Protein AF-A0A661PE83-F1 (afdb_monomer)

Mean predicted aligned error: 14.82 Å

Sequence (234 aa):
MGQWDSPVTLGTLLALLAAGCATVFGMDEGEPLTTTGTSSGMGGAGGTTTTTNGGAGGTTDCVATECPGEDHDCHYRACVNGQCSFLFAAAGTACDDDGGFYCTGAGHCYECLTHDQCATNVCQNNSCVNASCDDQLQNSGESDVDCGGPCGPCPNGNHCALSSDCESGVCVNGTCVPCTDHQQCPTADDYCDLGASHVCLPKKPLGAVCVNHYECKLNKCVWQPIFGFTCMPL

Foldseek 3Di:
DDDDDDDDDDDDDDDDDDDDDDPPPDPDDDDDDPPPDPPDDDDDDDDDDDDDDDDDDDPDADQQVPADDDDFQQKGWDTDNSDIDIFGDCFQPAGPPPNAGTHHRPRDGAVDDFQVSEQFSDQDPRHHDHDALPPQDCGDQAQFRSFFDVHHADEFQTFYPALRNHQQSAADPRTHDQAPFQVRHPDLQWGQPNPPDSHTDGADEFFDADDFQSSHSQSDWDQDPPRGTTHHDD

Radius of gyration: 36.02 Å; Cα contacts (8 Å, |Δi|>4): 437; chains: 1; bounding box: 66×75×98 Å

pLDDT: mean 82.67, std 21.19, range [35.22, 98.69]

Structure (mmCIF, N/CA/C/O backbone):
data_AF-A0A661PE83-F1
#
_entry.id   AF-A0A661PE83-F1
#
loop_
_atom_site.group_PDB
_atom_site.id
_atom_site.type_symbol
_atom_site.label_atom_id
_atom_site.label_alt_id
_atom_site.label_comp_id
_atom_site.label_asym_id
_atom_site.label_entity_id
_atom_site.label_seq_id
_atom_site.pdbx_PDB_ins_code
_atom_site.Cartn_x
_atom_site.Cartn_y
_atom_site.Cartn_z
_atom_site.occupancy
_atom_site.B_iso_or_equiv
_atom_site.auth_seq_id
_atom_site.auth_comp_id
_atom_site.auth_asym_id
_atom_site.auth_atom_id
_atom_site.pdbx_PDB_model_num
ATOM 1 N N . MET A 1 1 ? 24.380 -48.507 -31.045 1.00 46.59 1 MET A N 1
ATOM 2 C CA . MET A 1 1 ? 25.230 -49.561 -30.447 1.00 46.59 1 MET A CA 1
ATOM 3 C C . MET A 1 1 ? 25.744 -49.024 -29.126 1.00 46.59 1 MET A C 1
ATOM 5 O O . MET A 1 1 ? 26.361 -47.970 -29.150 1.00 46.59 1 MET A O 1
ATOM 9 N N . GLY A 1 2 ? 25.441 -49.688 -28.010 1.00 45.56 2 GLY A N 1
ATOM 10 C CA . GLY A 1 2 ? 25.913 -49.281 -26.679 1.00 45.56 2 GLY A CA 1
ATOM 11 C C . GLY A 1 2 ? 24.803 -49.195 -25.636 1.00 45.56 2 GLY A C 1
ATOM 12 O O . GLY A 1 2 ? 24.543 -48.129 -25.101 1.00 45.56 2 GLY A O 1
ATOM 13 N N . GLN A 1 3 ? 24.141 -50.325 -25.409 1.00 44.22 3 GLN A N 1
ATOM 14 C CA . GLN A 1 3 ? 23.204 -50.596 -24.326 1.00 44.22 3 GLN A CA 1
ATOM 15 C C . GLN A 1 3 ? 24.010 -50.989 -23.078 1.00 44.22 3 GLN A C 1
ATOM 17 O O . GLN A 1 3 ? 24.889 -51.840 -23.195 1.00 44.22 3 GLN A O 1
ATOM 22 N N . TRP A 1 4 ? 23.709 -50.400 -21.920 1.00 51.44 4 TRP A N 1
ATOM 23 C CA . TRP A 1 4 ? 24.042 -50.959 -20.606 1.00 51.44 4 TRP A CA 1
ATOM 24 C C . TRP A 1 4 ? 22.868 -50.716 -19.663 1.00 51.44 4 TRP A C 1
ATOM 26 O O . TRP A 1 4 ? 22.700 -49.641 -19.093 1.00 51.44 4 TRP A O 1
ATOM 36 N N . ASP A 1 5 ? 22.050 -51.755 -19.561 1.00 51.47 5 ASP A N 1
ATOM 37 C CA . ASP A 1 5 ? 21.113 -51.998 -18.479 1.00 51.47 5 ASP A CA 1
ATOM 38 C C . ASP A 1 5 ? 21.876 -52.300 -17.178 1.00 51.47 5 ASP A C 1
ATOM 40 O O . ASP A 1 5 ? 22.846 -53.062 -17.195 1.00 51.47 5 ASP A O 1
ATOM 44 N N . SER A 1 6 ? 21.390 -51.799 -16.038 1.00 56.31 6 SER A N 1
ATOM 45 C CA . SER A 1 6 ? 21.115 -52.653 -14.869 1.00 56.31 6 SER A CA 1
ATOM 46 C C . SER A 1 6 ? 20.226 -51.956 -13.817 1.00 56.31 6 SER A C 1
ATOM 48 O O . SER A 1 6 ? 20.477 -50.795 -13.490 1.00 56.31 6 SER A O 1
ATOM 50 N N . PRO A 1 7 ? 19.215 -52.665 -13.266 1.00 65.69 7 PRO A N 1
ATOM 51 C CA . PRO A 1 7 ? 18.216 -52.157 -12.322 1.00 65.69 7 PRO A CA 1
ATOM 52 C C . PRO A 1 7 ? 18.399 -52.703 -10.893 1.00 65.69 7 PRO A C 1
ATOM 54 O O . PRO A 1 7 ? 18.695 -53.879 -10.719 1.00 65.69 7 PRO A O 1
ATOM 57 N N . VAL A 1 8 ? 18.141 -51.893 -9.862 1.00 49.56 8 VAL A N 1
ATOM 58 C CA . VAL A 1 8 ? 17.976 -52.303 -8.444 1.00 49.56 8 VAL A CA 1
ATOM 59 C C . VAL A 1 8 ? 17.252 -51.113 -7.774 1.00 49.56 8 VAL A C 1
ATOM 61 O O . VAL A 1 8 ? 17.708 -49.992 -7.944 1.00 49.56 8 VAL A O 1
ATOM 64 N N . THR A 1 9 ? 16.120 -51.148 -7.070 1.00 48.53 9 THR A N 1
ATOM 65 C CA . THR A 1 9 ? 15.234 -52.179 -6.517 1.00 48.53 9 THR A CA 1
ATOM 66 C C . THR A 1 9 ? 13.932 -51.479 -6.118 1.00 48.53 9 THR A C 1
ATOM 68 O O . THR A 1 9 ? 13.966 -50.358 -5.611 1.00 48.53 9 THR A O 1
ATOM 71 N N . LEU A 1 10 ? 12.800 -52.170 -6.278 1.00 50.44 10 LEU A N 1
ATOM 72 C CA . LEU A 1 10 ? 11.558 -51.849 -5.581 1.00 50.44 10 LEU A CA 1
ATOM 73 C C . 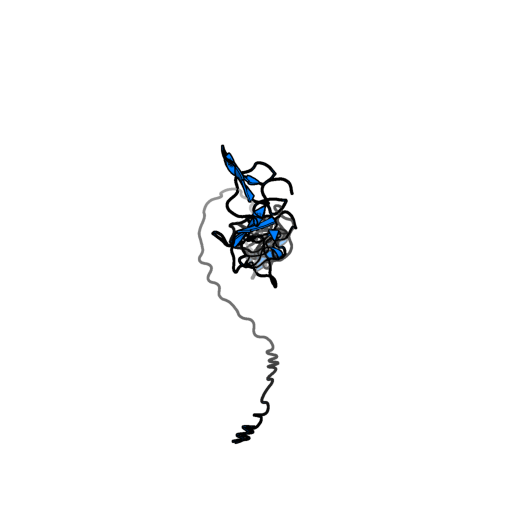LEU A 1 10 ? 11.787 -51.859 -4.062 1.00 50.44 10 LEU A C 1
ATOM 75 O O . LEU A 1 10 ? 12.324 -52.823 -3.520 1.00 50.44 10 LEU A O 1
ATOM 79 N N . GLY A 1 11 ? 11.294 -50.823 -3.391 1.00 45.38 11 GLY A N 1
ATOM 80 C CA . GLY A 1 11 ? 11.183 -50.741 -1.940 1.00 45.38 11 GLY A CA 1
ATOM 81 C C . GLY A 1 11 ? 9.896 -50.021 -1.568 1.00 45.38 11 GLY A C 1
ATOM 82 O O . GLY A 1 11 ? 9.910 -48.858 -1.188 1.00 45.38 11 GLY A O 1
ATOM 83 N N . THR A 1 12 ? 8.771 -50.711 -1.731 1.00 55.62 12 THR A N 1
ATOM 84 C CA . THR A 1 12 ? 7.492 -50.360 -1.114 1.00 55.62 12 THR A CA 1
ATOM 85 C C . THR A 1 12 ? 7.630 -50.386 0.409 1.00 55.62 12 THR A C 1
ATOM 87 O O . THR A 1 12 ? 7.797 -51.460 0.985 1.00 55.62 12 THR A O 1
ATOM 90 N N . LEU A 1 13 ? 7.506 -49.230 1.059 1.00 47.34 13 LEU A N 1
ATOM 91 C CA . LEU A 1 13 ? 7.133 -49.114 2.472 1.00 47.34 13 LEU A CA 1
ATOM 92 C C . LEU A 1 13 ? 5.870 -48.244 2.503 1.00 47.34 13 LEU A C 1
ATOM 94 O O . LEU A 1 13 ? 5.916 -47.044 2.268 1.00 47.34 13 LEU A O 1
ATOM 98 N N . LEU A 1 14 ? 4.716 -48.883 2.353 1.00 46.66 14 LEU A N 1
ATOM 99 C CA . LEU A 1 14 ? 3.827 -49.248 3.453 1.00 46.66 14 LEU A CA 1
ATOM 100 C C . LEU A 1 14 ? 3.281 -48.013 4.179 1.00 46.66 14 LEU A C 1
ATOM 102 O O . LEU A 1 14 ? 3.950 -47.371 4.982 1.00 46.66 14 LEU A O 1
ATOM 106 N N . ALA A 1 15 ? 2.017 -47.743 3.858 1.00 47.62 15 ALA A N 1
ATOM 107 C CA . ALA A 1 15 ? 1.127 -46.845 4.557 1.00 47.62 15 ALA A CA 1
ATOM 108 C C . ALA A 1 15 ? 1.177 -47.059 6.077 1.00 47.62 15 ALA A C 1
ATOM 110 O O . ALA A 1 15 ? 0.952 -48.168 6.564 1.00 47.62 15 ALA A O 1
ATOM 111 N N . LEU A 1 16 ? 1.381 -45.969 6.813 1.00 48.78 16 LEU A N 1
ATOM 112 C CA . LEU A 1 16 ? 0.909 -45.851 8.183 1.00 48.78 16 LEU A CA 1
ATOM 113 C C . LEU A 1 16 ? -0.471 -45.199 8.141 1.00 48.78 16 LEU A C 1
ATOM 115 O O . LEU A 1 16 ? -0.646 -44.043 7.760 1.00 48.78 16 LEU A O 1
ATOM 119 N N . LEU A 1 17 ? -1.445 -46.042 8.464 1.00 47.47 17 LEU A N 1
ATOM 120 C CA . LEU A 1 17 ? -2.844 -45.739 8.688 1.00 47.47 17 LEU A CA 1
ATOM 121 C C . LEU A 1 17 ? -3.041 -44.693 9.792 1.00 47.47 17 LEU A C 1
ATOM 123 O O . LEU A 1 17 ? -2.349 -44.679 10.806 1.00 47.47 17 LEU A O 1
ATOM 127 N N . ALA A 1 18 ? -4.072 -43.891 9.546 1.00 50.38 18 ALA A N 1
ATOM 128 C CA . ALA A 1 18 ? -4.915 -43.131 10.456 1.00 50.38 18 ALA A CA 1
ATOM 129 C C . ALA A 1 18 ? -4.876 -43.493 11.956 1.00 50.38 18 ALA A C 1
ATOM 131 O O . ALA A 1 18 ? -5.162 -44.624 12.340 1.00 50.38 18 ALA A O 1
ATOM 132 N N . ALA A 1 19 ? -4.702 -42.457 12.781 1.00 46.06 19 ALA A N 1
ATOM 133 C CA . ALA A 1 19 ? -5.383 -42.214 14.059 1.00 46.06 19 ALA A CA 1
ATOM 134 C C . ALA A 1 19 ? -4.990 -40.788 14.507 1.00 46.06 19 ALA A C 1
ATOM 136 O O . ALA A 1 19 ? -3.812 -40.467 14.522 1.00 46.06 19 ALA A O 1
ATOM 137 N N . GLY A 1 20 ? -5.859 -39.842 14.843 1.00 46.62 20 GLY A N 1
ATOM 138 C CA . GLY A 1 20 ? -7.304 -39.822 14.911 1.00 46.62 20 GLY A CA 1
ATOM 139 C C . GLY A 1 20 ? -7.756 -38.360 14.941 1.00 46.62 20 GLY A C 1
ATOM 140 O O . GLY A 1 20 ? -7.104 -37.494 15.520 1.00 46.62 20 GLY A O 1
ATOM 141 N N . CYS A 1 21 ? -8.883 -38.102 14.289 1.00 49.31 21 CYS A N 1
ATOM 142 C CA . CYS A 1 21 ? -9.716 -36.952 14.579 1.00 49.31 21 CYS A CA 1
ATOM 143 C C . CYS A 1 21 ? -10.236 -37.125 16.014 1.00 49.31 21 CYS A C 1
ATOM 145 O O . CYS A 1 21 ? -10.964 -38.079 16.288 1.00 49.31 21 CYS A O 1
ATOM 147 N N . ALA A 1 22 ? -9.833 -36.246 16.928 1.00 50.31 22 ALA A N 1
ATOM 148 C CA . ALA A 1 22 ? -10.482 -36.093 18.221 1.00 50.31 22 ALA A CA 1
ATOM 149 C C . ALA A 1 22 ? -11.161 -34.724 18.231 1.00 50.31 22 ALA A C 1
ATOM 151 O O . ALA A 1 22 ? -10.565 -33.704 18.565 1.00 50.31 22 ALA A O 1
ATOM 152 N N . THR A 1 23 ? -12.425 -34.718 17.819 1.00 47.19 23 THR A N 1
ATOM 153 C CA . THR A 1 23 ? -13.389 -33.699 18.221 1.00 47.19 23 THR A CA 1
ATOM 154 C C . THR A 1 23 ? -13.547 -33.792 19.733 1.00 47.19 23 THR A C 1
ATOM 156 O O . THR A 1 23 ? -14.172 -34.729 20.234 1.00 47.19 23 THR A O 1
ATOM 159 N N . VAL A 1 24 ? -12.979 -32.842 20.468 1.00 45.75 24 VAL A N 1
ATOM 160 C CA . VAL A 1 24 ? -13.311 -32.669 21.881 1.00 45.75 24 VAL A CA 1
ATOM 161 C C . VAL A 1 24 ? -14.559 -31.793 21.932 1.00 45.75 24 VAL A C 1
ATOM 163 O O . VAL A 1 24 ? -14.485 -30.572 22.007 1.00 45.75 24 VAL A O 1
ATOM 166 N N . PHE A 1 25 ? -15.726 -32.432 21.834 1.00 41.19 25 PHE A N 1
ATOM 167 C CA . PHE A 1 25 ? -16.951 -31.877 22.399 1.00 41.19 25 PHE A CA 1
ATOM 168 C C . PHE A 1 25 ? -16.834 -32.021 23.918 1.00 41.19 25 PHE A C 1
ATOM 170 O O . PHE A 1 25 ? -17.213 -33.041 24.487 1.00 41.19 25 PHE A O 1
ATOM 177 N N . GLY A 1 26 ? -16.231 -31.021 24.556 1.00 38.38 26 GLY A N 1
ATOM 178 C CA . GLY A 1 26 ? -16.401 -30.773 25.979 1.00 38.38 26 GLY A CA 1
ATOM 179 C C . GLY A 1 26 ? -17.579 -29.827 26.141 1.00 38.38 26 GLY A C 1
ATOM 180 O O . GLY A 1 26 ? -17.427 -28.624 25.962 1.00 38.38 26 GLY A O 1
ATOM 181 N N . MET A 1 27 ? -18.756 -30.385 26.412 1.00 51.50 27 MET A N 1
ATOM 182 C CA . MET A 1 27 ? -19.803 -29.645 27.103 1.00 51.50 27 MET A CA 1
ATOM 183 C C . MET A 1 27 ? -19.369 -29.592 28.567 1.00 51.50 27 MET A C 1
ATOM 185 O O . MET A 1 27 ? -19.370 -30.628 29.229 1.00 51.50 27 MET A O 1
ATOM 189 N N . ASP A 1 28 ? -18.927 -28.424 29.025 1.00 38.41 28 ASP A N 1
ATOM 190 C CA . ASP A 1 28 ? -18.777 -28.129 30.447 1.00 38.41 28 ASP A CA 1
ATOM 191 C C . ASP A 1 28 ? -19.843 -27.090 30.794 1.00 38.41 28 ASP A C 1
ATOM 193 O O . ASP A 1 28 ? -19.810 -25.937 30.360 1.00 38.41 28 ASP A O 1
ATOM 197 N N . GLU A 1 29 ? -20.874 -27.583 31.468 1.00 53.22 29 GLU A N 1
ATOM 198 C CA . GLU A 1 29 ? -21.941 -26.799 32.063 1.00 53.22 29 GLU A CA 1
ATOM 199 C C . GLU A 1 29 ? -21.366 -26.051 33.275 1.00 53.22 29 GLU A C 1
ATOM 201 O O . GLU A 1 29 ? -20.967 -26.674 34.251 1.00 53.22 29 GLU A O 1
ATOM 206 N N . GLY A 1 30 ? -21.358 -24.720 33.191 1.00 51.31 30 GLY A N 1
ATOM 207 C CA . GLY A 1 30 ? -21.573 -23.778 34.292 1.00 51.31 30 GLY A CA 1
ATOM 208 C C . GLY A 1 30 ? -20.809 -23.951 35.609 1.00 51.31 30 GLY A C 1
ATOM 209 O O . GLY A 1 30 ? -21.275 -24.639 36.506 1.00 51.31 30 GLY A O 1
ATOM 210 N N . GLU A 1 31 ? -19.811 -23.091 35.821 1.00 57.34 31 GLU A N 1
ATOM 211 C CA . GLU A 1 31 ? -19.526 -22.488 37.131 1.00 57.34 31 GLU A CA 1
ATOM 212 C C . GLU A 1 31 ? -19.150 -21.000 36.926 1.00 57.34 31 GLU A C 1
ATOM 214 O O . GLU A 1 31 ? -18.360 -20.680 36.030 1.00 57.34 31 GLU A O 1
ATOM 219 N N . PRO A 1 32 ? -19.704 -20.052 37.705 1.00 53.12 32 PRO A N 1
ATOM 220 C CA . PRO A 1 32 ? -19.390 -18.633 37.577 1.00 53.12 32 PRO A CA 1
ATOM 221 C C . PRO A 1 32 ? -18.031 -18.304 38.210 1.00 53.12 32 PRO A C 1
ATOM 223 O O . PRO A 1 32 ? -17.829 -18.440 39.418 1.00 53.12 32 PRO A O 1
ATOM 226 N N . LEU A 1 33 ? -17.101 -17.793 37.399 1.00 45.81 33 LEU A N 1
ATOM 227 C CA . LEU A 1 33 ? -15.840 -17.235 37.878 1.00 45.81 33 LEU A CA 1
ATOM 228 C C . LEU A 1 33 ? -16.112 -15.886 38.566 1.00 45.81 33 LEU A C 1
ATOM 230 O O . LEU A 1 33 ? -16.248 -14.847 37.924 1.00 45.81 33 LEU A O 1
ATOM 234 N N . THR A 1 34 ? -16.173 -15.887 39.895 1.00 40.97 34 THR A N 1
ATOM 235 C CA . THR A 1 34 ? -16.048 -14.668 40.696 1.00 40.97 34 THR A CA 1
ATOM 236 C C . THR A 1 34 ? -14.612 -14.159 40.589 1.00 40.97 34 THR A C 1
ATOM 238 O O . THR A 1 34 ? -13.736 -14.562 41.356 1.00 40.97 34 THR A O 1
ATOM 241 N N . THR A 1 35 ? -14.343 -13.272 39.634 1.00 42.28 35 THR A N 1
ATOM 242 C CA . THR A 1 35 ? -13.109 -12.485 39.630 1.00 42.28 35 THR A CA 1
ATOM 243 C C . THR A 1 35 ? -13.224 -11.400 40.690 1.00 42.28 35 THR A C 1
ATOM 245 O O . THR A 1 35 ? -13.863 -10.368 40.491 1.00 42.28 35 THR A O 1
ATOM 248 N N . THR A 1 36 ? -12.576 -11.623 41.828 1.00 44.22 36 THR A N 1
ATOM 249 C CA . THR A 1 36 ? -12.177 -10.561 42.752 1.00 44.22 36 THR A CA 1
ATOM 250 C C . THR A 1 36 ? -11.146 -9.672 42.058 1.00 44.22 36 THR A C 1
ATOM 252 O O . THR A 1 36 ? -9.940 -9.873 42.188 1.00 44.22 36 THR A O 1
ATOM 255 N N . GLY A 1 37 ? -11.630 -8.702 41.285 1.00 40.28 37 GLY A N 1
ATOM 256 C CA . GLY A 1 37 ? -10.851 -7.550 40.859 1.00 40.28 37 GLY A CA 1
ATOM 257 C C . GLY A 1 37 ? -10.759 -6.568 42.019 1.00 40.28 37 GLY A C 1
ATOM 258 O O . GLY A 1 37 ? -11.688 -5.813 42.285 1.00 40.28 37 GLY A O 1
ATOM 259 N N . THR A 1 38 ? -9.643 -6.586 42.738 1.00 44.22 38 THR A N 1
ATOM 260 C CA . THR A 1 38 ? -9.241 -5.487 43.618 1.00 44.22 38 THR A CA 1
ATOM 261 C C . THR A 1 38 ? -8.941 -4.255 42.765 1.00 44.22 38 THR A C 1
ATOM 263 O O . THR A 1 38 ? -7.822 -4.098 42.279 1.00 44.22 38 THR A O 1
ATOM 266 N N . SER A 1 39 ? -9.922 -3.372 42.578 1.00 51.00 39 SER A N 1
ATOM 267 C CA . SER A 1 39 ? -9.669 -1.999 42.140 1.00 51.00 39 SER A CA 1
ATOM 268 C C . SER A 1 39 ? -9.303 -1.162 43.364 1.00 51.00 39 SER A C 1
ATOM 270 O O . SER A 1 39 ? -10.160 -0.742 44.145 1.00 51.00 39 SER A O 1
ATOM 272 N N . SER A 1 40 ? -8.000 -0.971 43.555 1.00 42.12 40 SER A N 1
ATOM 273 C CA . SER A 1 40 ? -7.436 -0.009 44.497 1.00 42.12 40 SER A CA 1
ATOM 274 C C . SER A 1 40 ? -7.990 1.386 44.214 1.00 42.12 40 SER A C 1
ATOM 276 O O . SER A 1 40 ? -7.895 1.887 43.096 1.00 42.12 40 SER A O 1
ATOM 278 N N . GLY A 1 41 ? -8.577 1.996 45.242 1.00 44.84 41 GLY A N 1
ATOM 279 C CA . GLY A 1 41 ? -9.144 3.333 45.177 1.00 44.84 41 GLY A CA 1
ATOM 280 C C . GLY A 1 41 ? -8.092 4.414 44.937 1.00 44.84 41 GLY A C 1
ATOM 281 O O . GLY A 1 41 ? -6.991 4.380 45.487 1.00 44.84 41 GLY A O 1
ATOM 282 N N . MET A 1 42 ? -8.486 5.417 44.161 1.00 57.47 42 MET A N 1
ATOM 283 C CA . MET A 1 42 ? -7.840 6.722 44.128 1.00 57.47 42 MET A CA 1
ATOM 284 C C . MET A 1 42 ? -8.859 7.741 44.625 1.00 57.47 42 MET A C 1
ATOM 286 O O . MET A 1 42 ? -9.924 7.921 44.042 1.00 57.47 42 MET A O 1
ATOM 290 N N . GLY A 1 43 ? -8.544 8.347 45.769 1.00 46.62 43 GLY A N 1
ATOM 291 C CA . GLY A 1 43 ? -9.318 9.435 46.343 1.00 46.62 43 GLY A CA 1
ATOM 292 C C . GLY A 1 43 ? -9.183 10.716 45.522 1.00 46.62 43 GLY A C 1
ATOM 293 O O . GLY A 1 43 ? -8.114 11.028 45.003 1.00 46.62 43 GLY A O 1
ATOM 294 N N . GLY A 1 44 ? -10.269 11.481 45.470 1.00 38.56 44 GLY A N 1
ATOM 295 C CA . GLY A 1 44 ? -10.319 12.840 44.945 1.00 38.56 44 GLY A CA 1
ATOM 296 C C . GLY A 1 44 ? -11.432 13.599 45.658 1.00 38.56 44 GLY A C 1
ATOM 297 O O . GLY A 1 44 ? -12.564 13.135 45.722 1.00 38.56 44 GLY A O 1
ATOM 298 N N . ALA A 1 45 ? -11.067 14.708 46.292 1.00 46.66 45 ALA A N 1
ATOM 299 C CA . ALA A 1 45 ? -11.843 15.420 47.295 1.00 46.66 45 ALA A CA 1
ATOM 300 C C . ALA A 1 45 ? -12.779 16.496 46.718 1.00 46.66 45 ALA A C 1
ATOM 302 O O . ALA A 1 45 ? -12.478 17.102 45.698 1.00 46.66 45 ALA A O 1
ATOM 303 N N . GLY A 1 46 ? -13.801 16.846 47.509 1.00 44.47 46 GLY A N 1
ATOM 304 C CA . GLY A 1 46 ? -14.208 18.241 47.705 1.00 44.47 46 GLY A CA 1
ATOM 305 C C . GLY A 1 46 ? -15.353 18.761 46.836 1.00 44.47 46 GLY A C 1
ATOM 306 O O . GLY A 1 46 ? -15.134 19.288 45.754 1.00 44.47 46 GLY A O 1
ATOM 307 N N . GLY A 1 47 ? -16.562 18.750 47.400 1.00 35.22 47 GLY A N 1
ATOM 308 C CA . GLY A 1 47 ? -17.711 19.500 46.894 1.00 35.22 47 GLY A CA 1
ATOM 309 C C . GLY A 1 47 ? -18.753 19.686 47.993 1.00 35.22 47 GLY A C 1
ATOM 310 O O . GLY A 1 47 ? -19.551 18.796 48.259 1.00 35.22 47 GLY A O 1
ATOM 311 N N . THR A 1 48 ? -18.691 20.823 48.684 1.00 52.47 48 THR A N 1
ATOM 312 C CA . THR A 1 48 ? -19.589 21.203 49.785 1.00 52.47 48 THR A CA 1
ATOM 313 C C . THR A 1 48 ? -20.843 21.915 49.254 1.00 52.47 48 THR A C 1
ATOM 315 O O . THR A 1 48 ? -20.751 22.672 48.292 1.00 52.47 48 THR A O 1
ATOM 318 N N . THR A 1 49 ? -21.954 21.780 49.998 1.00 45.53 49 THR A N 1
ATOM 319 C CA . THR A 1 49 ? -23.263 22.491 49.942 1.00 45.53 49 THR A CA 1
ATOM 320 C C . THR A 1 49 ? -24.258 21.953 48.897 1.00 45.53 49 THR A C 1
ATOM 322 O O . THR A 1 49 ? -23.944 21.871 47.724 1.00 45.53 49 THR A O 1
ATOM 325 N N . THR A 1 50 ? -25.483 21.530 49.239 1.00 38.91 50 THR A N 1
ATOM 326 C CA . THR A 1 50 ? -26.486 22.223 50.067 1.00 38.91 50 THR A CA 1
ATOM 327 C C . THR A 1 50 ? -27.461 21.243 50.737 1.00 38.91 50 THR A C 1
ATOM 329 O O . THR A 1 50 ? -27.815 20.201 50.198 1.00 38.91 50 THR A O 1
ATOM 332 N N . THR A 1 51 ? -27.887 21.621 51.936 1.00 46.56 51 THR A N 1
ATOM 333 C CA . THR A 1 51 ? -28.815 20.961 52.854 1.00 46.56 51 THR A CA 1
ATOM 334 C C . THR A 1 51 ? -30.248 20.870 52.312 1.00 46.56 51 THR A C 1
ATOM 336 O O . THR A 1 51 ? -30.864 21.900 52.045 1.00 46.56 51 THR A O 1
ATOM 339 N N . THR A 1 52 ? -30.845 19.676 52.345 1.00 40.34 52 THR A N 1
ATOM 340 C CA . THR A 1 52 ? -32.260 19.506 52.720 1.00 40.34 52 THR A CA 1
ATOM 341 C C . THR A 1 52 ? -32.373 18.395 53.756 1.00 40.34 52 THR A C 1
ATOM 343 O O . THR A 1 52 ? -31.920 17.274 53.549 1.00 40.34 52 THR A O 1
ATOM 346 N N . ASN A 1 53 ? -32.956 18.748 54.901 1.00 47.22 53 ASN A N 1
ATOM 347 C CA . ASN A 1 53 ? -33.334 17.833 55.967 1.00 47.22 53 ASN A CA 1
ATOM 348 C C . ASN A 1 53 ? -34.351 16.798 55.469 1.00 47.22 53 ASN A C 1
ATOM 350 O O . ASN A 1 53 ? -35.358 17.181 54.877 1.00 47.22 53 ASN A O 1
ATOM 354 N N . GLY A 1 54 ? -34.151 15.532 55.840 1.00 40.25 54 GLY A N 1
ATOM 355 C CA . GLY A 1 54 ? -35.217 14.532 55.858 1.00 40.25 54 GLY A CA 1
ATOM 356 C C . GLY A 1 54 ? -34.733 13.111 55.594 1.00 40.25 54 GLY A C 1
ATOM 357 O O . GLY A 1 54 ? -34.620 12.718 54.444 1.00 40.25 54 GLY A O 1
ATOM 358 N 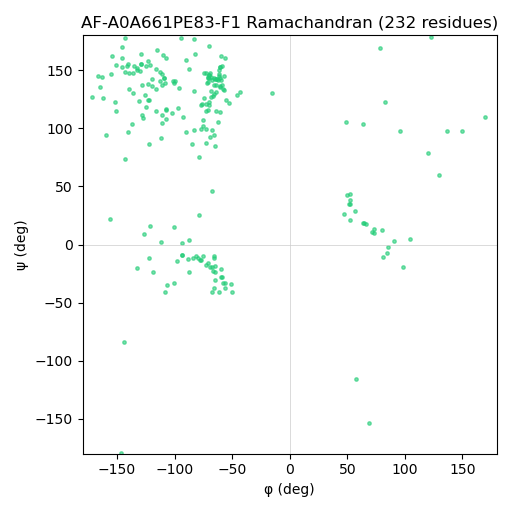N . GLY A 1 55 ? -34.530 12.331 56.659 1.00 42.00 55 GLY A N 1
ATOM 359 C CA . GLY A 1 55 ? -34.573 10.867 56.575 1.00 42.00 55 GLY A CA 1
ATOM 360 C C . GLY A 1 55 ? -33.293 10.138 56.968 1.00 42.00 55 GLY A C 1
ATOM 361 O O . GLY A 1 55 ? -32.584 9.609 56.124 1.00 42.00 55 GLY A O 1
ATOM 362 N N . ALA A 1 56 ? -33.055 10.011 58.273 1.00 53.00 56 ALA A N 1
ATOM 363 C CA . ALA A 1 56 ? -32.461 8.782 58.779 1.00 53.00 56 ALA A CA 1
ATOM 364 C C . ALA A 1 56 ? -33.544 7.689 58.724 1.00 53.00 56 ALA A C 1
ATOM 366 O O . ALA A 1 56 ? -34.590 7.855 59.353 1.00 53.00 56 ALA A O 1
ATOM 367 N N . GLY A 1 57 ? -33.301 6.594 57.999 1.00 42.28 57 GLY A N 1
ATOM 368 C CA . GLY A 1 57 ? -34.087 5.363 58.131 1.00 42.28 57 GLY A CA 1
ATOM 369 C C . GLY A 1 57 ? -34.463 4.687 56.818 1.00 42.28 57 GLY A C 1
ATOM 370 O O . GLY A 1 57 ? -35.495 4.994 56.234 1.00 42.28 57 GLY A O 1
ATOM 371 N N . GLY A 1 58 ? -33.679 3.683 56.432 1.00 42.88 58 GLY A N 1
ATOM 372 C CA . GLY A 1 58 ? -34.125 2.644 55.516 1.00 42.88 58 GLY A CA 1
ATOM 373 C C . GLY A 1 58 ? -32.962 1.791 55.049 1.00 42.88 58 GLY A C 1
ATOM 374 O O . GLY A 1 58 ? -32.149 2.240 54.257 1.00 42.88 58 GLY A O 1
ATOM 375 N N . THR A 1 59 ? -32.896 0.544 55.501 1.00 51.88 59 THR A N 1
ATOM 376 C CA . THR A 1 59 ? -32.174 -0.546 54.826 1.00 51.88 59 THR A CA 1
ATOM 377 C C . THR A 1 59 ? -32.863 -0.891 53.497 1.00 51.88 59 THR A C 1
ATOM 379 O O . THR A 1 59 ? -33.182 -2.048 53.238 1.00 51.88 59 THR A O 1
ATOM 382 N N . THR A 1 60 ? -33.213 0.123 52.716 1.00 58.50 60 THR A N 1
ATOM 383 C CA . THR A 1 60 ? -34.020 0.003 51.513 1.00 58.50 6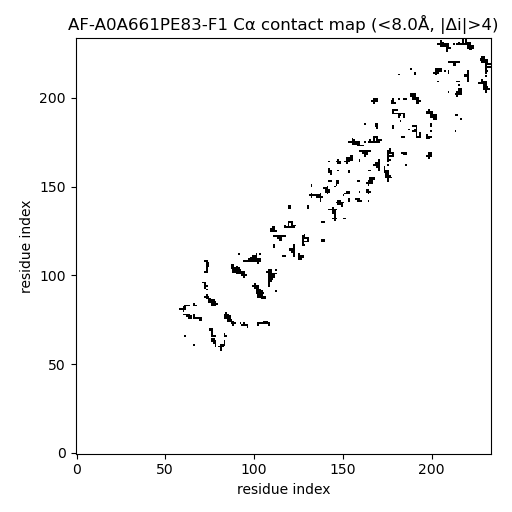0 THR A CA 1
ATOM 384 C C . THR A 1 60 ? -33.050 0.084 50.356 1.00 58.50 60 THR A C 1
ATOM 386 O O . THR A 1 60 ? -32.393 1.109 50.181 1.00 58.50 60 THR A O 1
ATOM 389 N N . ASP A 1 61 ? -32.915 -1.027 49.639 1.00 75.31 61 ASP A N 1
ATOM 390 C CA . ASP A 1 61 ? -32.129 -1.115 48.416 1.00 75.31 61 ASP A CA 1
ATOM 391 C C . ASP A 1 61 ? -32.375 0.114 47.529 1.00 75.31 61 ASP A C 1
ATOM 393 O O . ASP A 1 61 ? -33.522 0.508 47.309 1.00 75.31 61 ASP A O 1
ATOM 397 N N . CYS A 1 62 ? -31.301 0.741 47.044 1.00 88.81 62 CYS A N 1
ATOM 398 C CA . CYS A 1 62 ? -31.400 1.811 46.056 1.00 88.81 62 CYS A CA 1
ATOM 399 C C . CYS A 1 62 ? -32.157 1.360 44.792 1.00 88.81 62 CYS A C 1
ATOM 401 O O . CYS A 1 62 ? -32.242 0.176 44.466 1.00 88.81 62 CYS A O 1
ATOM 403 N N . VAL A 1 63 ? -32.660 2.319 44.017 1.00 90.50 63 VAL A N 1
ATOM 404 C CA . VAL A 1 63 ? -33.120 2.074 42.645 1.00 90.50 63 VAL A CA 1
ATOM 405 C C . VAL A 1 63 ? -32.156 2.771 41.693 1.00 90.50 63 VAL A C 1
ATOM 407 O O . VAL A 1 63 ? -31.745 3.900 41.950 1.00 90.50 63 VAL A O 1
ATOM 410 N N . ALA A 1 64 ? -31.785 2.113 40.591 1.00 91.25 64 ALA A N 1
ATOM 411 C CA . ALA A 1 64 ? -30.798 2.626 39.633 1.00 91.25 64 ALA A CA 1
ATOM 412 C C . ALA A 1 64 ? -31.086 4.072 39.173 1.00 91.25 64 ALA A C 1
ATOM 414 O O . ALA A 1 64 ? -30.183 4.901 39.131 1.00 91.25 64 ALA A O 1
ATOM 415 N N . THR A 1 65 ? -32.357 4.403 38.926 1.00 91.44 65 THR A N 1
ATOM 416 C CA . THR A 1 65 ? -32.800 5.735 38.477 1.00 91.44 65 THR A CA 1
ATOM 417 C C . THR A 1 65 ? -32.667 6.836 39.532 1.00 91.44 65 THR A C 1
ATOM 419 O O . THR A 1 65 ? -32.678 8.014 39.182 1.00 91.44 65 THR A O 1
ATOM 422 N N . GLU A 1 66 ? -32.570 6.473 40.813 1.00 93.25 66 GLU A N 1
ATOM 423 C CA . GLU A 1 66 ? -32.424 7.405 41.941 1.00 93.25 66 GLU A CA 1
ATOM 424 C C . GLU A 1 66 ? -30.956 7.639 42.321 1.00 93.25 66 GLU A C 1
ATOM 426 O O . GLU A 1 66 ? -30.650 8.518 43.129 1.00 93.25 66 GLU A O 1
ATOM 431 N N . CYS A 1 67 ? -30.033 6.870 41.740 1.00 94.50 67 CYS A N 1
ATOM 432 C CA . CYS A 1 67 ? -28.612 7.070 41.960 1.00 94.50 67 CYS A CA 1
ATOM 433 C C . CYS A 1 67 ? -28.123 8.366 41.284 1.00 94.50 67 CYS A C 1
ATOM 435 O O . CYS A 1 67 ? -28.630 8.752 40.227 1.00 94.50 67 CYS A O 1
ATOM 437 N N . PRO A 1 68 ? -27.142 9.068 41.879 1.00 93.38 68 PRO A N 1
ATOM 438 C CA . PRO A 1 68 ? -26.562 10.263 41.277 1.00 93.38 68 PRO A CA 1
ATOM 439 C C . PR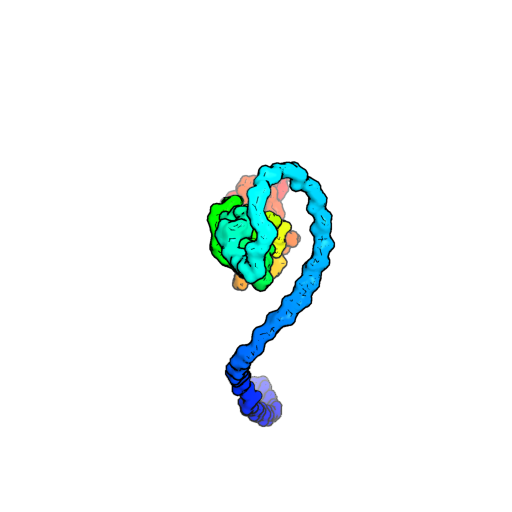O A 1 68 ? -25.751 9.911 40.021 1.00 93.38 68 PRO A C 1
ATOM 441 O O . PRO A 1 68 ? -25.070 8.887 39.992 1.00 93.38 68 PRO A O 1
ATOM 444 N N . GLY A 1 69 ? -25.792 10.784 39.013 1.00 91.81 69 GLY A N 1
ATOM 445 C CA . GLY A 1 69 ? -25.097 10.612 37.734 1.00 91.81 69 GLY A CA 1
ATOM 446 C C . GLY A 1 69 ? -26.053 10.654 36.544 1.00 91.81 69 GLY A C 1
ATOM 447 O O . GLY A 1 69 ? -27.262 10.782 36.726 1.00 91.81 69 GLY A O 1
ATOM 448 N N . GLU A 1 70 ? -25.488 10.531 35.349 1.00 91.38 70 GLU A N 1
ATOM 449 C CA . GLU A 1 70 ? -26.219 10.450 34.084 1.00 91.38 70 GLU A CA 1
ATOM 450 C C . GLU A 1 70 ? -25.968 9.084 33.442 1.00 91.38 70 GLU A C 1
ATOM 452 O O . GLU A 1 70 ? -24.914 8.473 33.656 1.00 91.38 70 GLU A O 1
ATOM 457 N N . ASP A 1 71 ? -26.948 8.621 32.672 1.00 93.44 71 ASP A N 1
ATOM 458 C CA . ASP A 1 71 ? -26.846 7.396 31.887 1.00 93.44 71 ASP A CA 1
ATOM 459 C C . ASP A 1 71 ? -26.447 7.759 30.448 1.00 93.44 71 ASP A C 1
ATOM 461 O O . ASP A 1 71 ? -27.002 8.679 29.852 1.00 93.44 71 ASP A O 1
ATOM 465 N N . HIS A 1 72 ? -25.492 7.012 29.917 1.00 92.81 72 HIS A N 1
ATOM 466 C CA . HIS A 1 72 ? -24.972 7.028 28.555 1.00 92.81 72 HIS A CA 1
ATOM 467 C C . HIS A 1 72 ? -24.993 5.590 28.025 1.00 92.81 72 HIS A C 1
ATOM 469 O O . HIS A 1 72 ? -25.064 4.633 28.806 1.00 92.81 72 HIS A O 1
ATOM 475 N N . ASP A 1 73 ? -24.868 5.396 26.719 1.00 95.25 73 ASP A N 1
ATOM 476 C CA . ASP A 1 73 ? -24.948 4.070 26.093 1.00 95.25 73 ASP A CA 1
ATOM 477 C C . ASP A 1 73 ? -23.935 3.080 26.676 1.00 95.25 73 ASP A C 1
ATOM 479 O O . ASP A 1 73 ? -24.219 1.898 26.884 1.00 95.25 73 ASP A O 1
ATOM 483 N N . CYS A 1 74 ? -22.738 3.576 26.992 1.00 96.62 74 CYS A N 1
ATOM 484 C CA . CYS A 1 74 ? -21.647 2.758 27.509 1.00 96.62 74 CYS A CA 1
ATOM 485 C C . CYS A 1 74 ? -21.570 2.713 29.035 1.00 96.62 74 CYS A C 1
ATOM 487 O O . CYS A 1 74 ? -20.782 1.934 29.579 1.00 96.62 74 CYS A O 1
ATOM 489 N N . HIS A 1 75 ? -22.352 3.541 29.724 1.00 94.75 75 HIS A N 1
ATOM 490 C CA . HIS A 1 75 ? -22.218 3.806 31.149 1.00 94.75 75 HIS A CA 1
ATOM 491 C C . HIS A 1 75 ? -23.568 4.166 31.759 1.00 94.75 75 HIS A C 1
ATOM 493 O O . HIS A 1 75 ? -24.110 5.225 31.473 1.00 94.75 75 HIS A O 1
ATOM 499 N N . TYR A 1 76 ? -24.088 3.335 32.653 1.00 94.69 76 TYR A N 1
ATOM 500 C CA . TYR A 1 76 ? -25.390 3.578 33.266 1.00 94.69 76 TYR A CA 1
ATOM 501 C C . TYR A 1 76 ? -25.360 3.309 34.764 1.00 94.69 76 TYR A C 1
ATOM 503 O O . TYR A 1 76 ? -24.630 2.450 35.277 1.00 94.69 76 TYR A O 1
ATOM 511 N N . ARG A 1 77 ? -26.173 4.073 35.484 1.00 95.56 77 ARG A N 1
ATOM 512 C CA . ARG A 1 77 ? -26.369 3.938 36.921 1.00 95.56 77 ARG A CA 1
ATOM 513 C C . ARG A 1 77 ? -26.971 2.583 37.244 1.00 95.56 77 ARG A C 1
ATOM 515 O O . ARG A 1 77 ? -27.847 2.070 36.549 1.00 95.56 77 ARG A O 1
ATOM 522 N N . ALA A 1 78 ? -26.528 2.017 38.355 1.00 94.75 78 ALA A N 1
ATOM 523 C CA . ALA A 1 78 ? -27.000 0.741 38.854 1.00 94.75 78 ALA A CA 1
ATOM 524 C C . ALA A 1 78 ? -27.124 0.756 40.376 1.00 94.75 78 ALA A C 1
ATOM 526 O O . ALA A 1 78 ? -26.407 1.474 41.072 1.00 94.75 78 ALA A O 1
ATOM 527 N N . CYS A 1 79 ? -28.011 -0.089 40.895 1.00 94.81 79 CYS A N 1
ATOM 528 C CA . CYS A 1 79 ? -28.025 -0.432 42.309 1.00 94.81 79 CYS A CA 1
ATOM 529 C C . CYS A 1 79 ? -27.516 -1.862 42.479 1.00 94.81 79 CYS A C 1
ATOM 531 O O . CYS A 1 79 ? -28.129 -2.805 41.979 1.00 94.81 79 CYS A O 1
ATOM 533 N N . VAL A 1 80 ? -26.392 -2.021 43.174 1.00 92.88 80 VAL A N 1
ATOM 534 C CA . VAL A 1 80 ? -25.758 -3.320 43.420 1.00 92.88 80 VAL A CA 1
ATOM 535 C C . VAL A 1 80 ? -25.593 -3.487 44.925 1.00 92.88 80 VAL A C 1
ATOM 537 O O . VAL A 1 80 ? -24.916 -2.691 45.569 1.00 92.88 80 VAL A O 1
ATOM 540 N N . ASN A 1 81 ? -26.228 -4.516 45.496 1.00 90.69 81 ASN A N 1
ATOM 541 C CA . ASN A 1 81 ? -26.212 -4.808 46.939 1.00 90.69 81 ASN A CA 1
ATOM 542 C C . ASN A 1 81 ? -26.611 -3.603 47.815 1.00 90.69 81 ASN A C 1
ATOM 544 O O . ASN A 1 81 ? -25.953 -3.300 48.811 1.00 90.69 81 ASN A O 1
ATOM 548 N N . GLY A 1 82 ? -27.658 -2.881 47.407 1.00 89.50 82 GLY A N 1
ATOM 549 C CA . GLY A 1 82 ? -28.155 -1.707 48.125 1.00 89.50 82 GLY A CA 1
ATOM 550 C C . GLY A 1 82 ? -27.250 -0.474 48.041 1.00 89.50 82 GLY A C 1
ATOM 551 O O . GLY A 1 82 ? -27.479 0.496 48.762 1.00 89.50 82 GLY A O 1
ATOM 552 N N . GLN A 1 83 ? -26.234 -0.482 47.170 1.00 93.50 83 GLN A N 1
ATOM 553 C CA . GLN A 1 83 ? -25.344 0.654 46.939 1.00 93.50 83 GLN A CA 1
ATOM 554 C C . GLN A 1 83 ? -25.403 1.134 45.489 1.00 93.50 83 GLN A C 1
ATOM 556 O O . GLN A 1 83 ? -25.379 0.339 44.547 1.00 93.50 83 GLN A O 1
ATOM 561 N N . CYS A 1 84 ? -25.450 2.456 45.319 1.00 94.06 84 CYS A N 1
ATOM 562 C CA . CYS A 1 84 ? -25.323 3.073 44.008 1.00 94.06 84 CYS A CA 1
ATOM 563 C C . CYS A 1 84 ? -23.940 2.790 43.425 1.00 94.06 84 CYS A C 1
ATOM 565 O O . CYS A 1 84 ? -22.917 2.968 44.089 1.00 94.06 84 CYS A O 1
ATOM 567 N N . SER A 1 85 ? -23.928 2.348 42.177 1.00 93.06 85 SER A N 1
ATOM 568 C CA . SER A 1 85 ? -22.738 2.023 41.408 1.00 93.06 85 SER A CA 1
ATOM 569 C C . SER A 1 85 ? -22.983 2.350 39.937 1.00 93.06 85 SER A C 1
ATOM 571 O O . SER A 1 85 ? -24.062 2.811 39.558 1.00 93.06 85 SER A O 1
ATOM 573 N N . PHE A 1 86 ? -21.981 2.086 39.113 1.00 93.25 86 PHE A N 1
ATOM 574 C CA . PHE A 1 86 ? -22.081 2.178 37.669 1.00 93.25 86 PHE A CA 1
ATOM 575 C C . PHE A 1 86 ? -21.805 0.816 37.054 1.00 93.25 86 PHE A C 1
ATOM 577 O O . PHE A 1 86 ? -20.961 0.056 37.538 1.00 93.25 86 PHE A O 1
ATOM 584 N N . LEU A 1 87 ? -22.537 0.513 35.991 1.00 94.31 87 LEU A N 1
ATOM 585 C CA . LEU A 1 87 ? -22.275 -0.622 35.125 1.00 94.31 87 LEU A CA 1
ATOM 586 C C . LEU A 1 87 ? -21.836 -0.098 33.763 1.00 94.31 87 LEU A C 1
ATOM 588 O O . LEU A 1 87 ? -22.247 0.978 33.325 1.00 94.31 87 LEU A O 1
ATOM 592 N N . PHE A 1 88 ? -20.983 -0.876 33.111 1.00 96.44 88 PHE A N 1
ATOM 593 C CA . PHE A 1 88 ? -20.428 -0.534 31.814 1.00 96.44 88 PHE A CA 1
ATOM 594 C C . PHE A 1 88 ? -20.900 -1.547 30.785 1.00 96.44 88 PHE A C 1
ATOM 596 O O . PHE A 1 88 ? -20.852 -2.757 31.029 1.00 96.44 88 PHE A O 1
ATOM 603 N N . ALA A 1 89 ? -21.343 -1.051 29.633 1.00 96.44 89 ALA A N 1
ATOM 604 C CA . ALA A 1 89 ? -21.615 -1.913 28.495 1.00 96.44 89 ALA A CA 1
ATOM 605 C C . ALA A 1 89 ? -20.322 -2.625 28.074 1.00 96.44 89 ALA A C 1
ATOM 607 O O . ALA A 1 89 ? -19.235 -2.050 28.158 1.00 96.44 89 ALA A O 1
ATOM 608 N N . ALA A 1 90 ? -20.430 -3.873 27.618 1.00 96.44 90 ALA A N 1
ATOM 609 C CA . ALA A 1 90 ? -19.274 -4.652 27.188 1.00 96.44 90 ALA A CA 1
ATOM 610 C C . ALA A 1 90 ? -18.535 -3.976 26.018 1.00 96.44 90 ALA A C 1
ATOM 612 O O . ALA A 1 90 ? -19.142 -3.257 25.217 1.00 96.44 90 ALA A O 1
ATOM 613 N N . ALA A 1 91 ? -17.231 -4.237 25.895 1.00 96.12 91 ALA A N 1
ATOM 614 C CA . ALA A 1 91 ? -16.438 -3.707 24.793 1.00 96.12 91 ALA A CA 1
ATOM 615 C C . ALA A 1 91 ? -17.012 -4.140 23.429 1.00 96.12 91 ALA A C 1
ATOM 617 O O . ALA A 1 91 ? -17.354 -5.309 23.246 1.00 96.12 91 ALA A O 1
ATOM 618 N N . GLY A 1 92 ? -17.130 -3.203 22.486 1.00 95.12 92 GLY A N 1
ATOM 619 C CA . GLY A 1 92 ? -17.726 -3.429 21.165 1.00 95.12 92 GLY A CA 1
ATOM 620 C C . GLY A 1 92 ? -19.252 -3.291 21.108 1.00 95.12 92 GLY A C 1
ATOM 621 O O . GLY A 1 92 ? -19.816 -3.401 20.022 1.00 95.12 92 GLY A O 1
ATOM 622 N N . THR A 1 93 ? -19.929 -3.030 22.236 1.00 96.94 93 THR A N 1
ATOM 623 C CA . THR A 1 93 ? -21.359 -2.664 22.224 1.00 96.94 93 THR A CA 1
ATOM 624 C C . THR A 1 93 ? -21.545 -1.376 21.426 1.00 96.94 93 THR A C 1
ATOM 626 O O . THR A 1 93 ? -20.752 -0.454 21.591 1.00 96.94 93 THR A O 1
ATOM 629 N N . ALA A 1 94 ? -22.562 -1.318 20.563 1.00 96.88 94 ALA A N 1
ATOM 630 C CA . ALA A 1 94 ? -22.858 -0.117 19.790 1.00 96.88 94 ALA A CA 1
ATOM 631 C C . ALA A 1 94 ? -23.259 1.052 20.706 1.00 96.88 94 ALA A C 1
ATOM 633 O O . ALA A 1 94 ? -23.973 0.834 21.685 1.00 96.88 94 ALA A O 1
ATOM 634 N N . CYS A 1 95 ? -22.827 2.263 20.366 1.00 96.50 95 CYS A N 1
ATOM 635 C CA . CYS A 1 95 ? -23.207 3.510 21.033 1.00 96.50 95 CYS A CA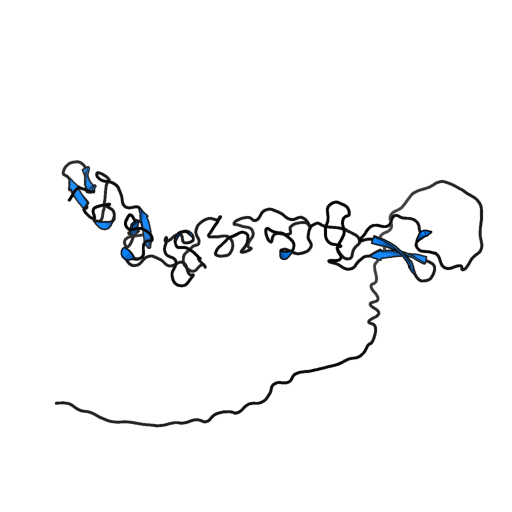 1
ATOM 636 C C . CYS A 1 95 ? -23.277 4.664 20.024 1.00 96.50 95 CYS A C 1
ATOM 638 O O . CYS A 1 95 ? -22.710 4.546 18.936 1.00 96.50 95 CYS A O 1
ATOM 640 N N . ASP A 1 96 ? -23.970 5.750 20.368 1.00 95.31 96 ASP A N 1
ATOM 641 C CA . ASP A 1 96 ? -24.053 6.978 19.559 1.00 95.31 96 ASP A CA 1
ATOM 642 C C . ASP A 1 96 ? -23.675 8.273 20.317 1.00 95.31 96 ASP A C 1
ATOM 644 O O . ASP A 1 96 ? -23.767 9.379 19.773 1.00 95.31 96 ASP A O 1
ATOM 648 N N . ASP A 1 97 ? -23.139 8.131 21.532 1.00 91.69 97 ASP A N 1
ATOM 649 C CA . ASP A 1 97 ? -22.576 9.214 22.342 1.00 91.69 97 ASP A CA 1
ATOM 650 C C . ASP A 1 97 ? -21.215 9.726 21.817 1.00 91.69 97 ASP A C 1
ATOM 652 O O . ASP A 1 97 ? -20.395 8.970 21.297 1.00 91.69 97 ASP A O 1
ATOM 656 N N . ASP A 1 98 ? -20.937 11.026 21.996 1.00 86.75 98 ASP A N 1
ATOM 657 C CA . ASP A 1 98 ? -19.640 11.680 21.714 1.00 86.75 98 ASP A CA 1
ATOM 658 C C . ASP A 1 98 ? -19.056 11.445 20.301 1.00 86.75 98 ASP A C 1
ATOM 660 O O . ASP A 1 98 ? -17.861 11.631 20.061 1.00 86.75 98 ASP A O 1
ATOM 664 N N . GLY A 1 99 ? -19.903 11.074 19.334 1.00 85.94 99 GLY A N 1
ATOM 665 C CA . GLY A 1 99 ? -19.484 10.746 17.968 1.00 85.94 99 GLY A CA 1
ATOM 666 C C . GLY A 1 99 ? -18.768 9.399 17.842 1.00 85.94 99 GLY A C 1
ATOM 667 O O . GLY A 1 99 ? -18.146 9.140 16.811 1.00 85.94 99 GLY A O 1
ATOM 668 N N . GLY A 1 100 ? -18.830 8.560 18.876 1.00 94.12 100 GLY A N 1
ATOM 669 C CA . GLY A 1 100 ? -18.340 7.193 18.836 1.00 94.12 100 GLY A CA 1
ATOM 670 C C . GLY A 1 100 ? -19.351 6.218 18.234 1.00 94.12 100 GLY A C 1
ATOM 671 O O . GLY A 1 100 ? -20.472 6.573 17.878 1.00 94.12 100 GLY A O 1
ATOM 672 N N . PHE A 1 101 ? -18.913 4.968 18.121 1.00 96.69 101 PHE A N 1
ATOM 673 C CA . PHE A 1 101 ? -19.710 3.849 17.620 1.00 96.69 101 PHE A CA 1
ATOM 674 C C . PHE A 1 101 ? -19.612 2.612 18.513 1.00 96.69 101 PHE A C 1
ATOM 676 O O . PHE A 1 101 ? -20.478 1.741 18.438 1.00 96.69 101 PHE A O 1
ATOM 683 N N . TYR A 1 102 ? -18.567 2.511 19.345 1.00 97.31 102 TYR A N 1
ATOM 684 C CA . TYR A 1 102 ? -18.282 1.324 20.144 1.00 97.31 102 TYR A CA 1
ATOM 685 C C . TYR A 1 102 ? -17.893 1.660 21.585 1.00 97.31 102 TYR A C 1
ATOM 687 O O . TYR A 1 102 ? -16.970 2.436 21.846 1.00 97.31 102 TYR A O 1
ATOM 695 N N . CYS A 1 103 ? -18.541 0.989 22.531 1.00 97.50 103 CYS A N 1
ATOM 696 C CA . CYS A 1 103 ? -18.198 1.052 23.942 1.00 97.50 103 CYS A CA 1
ATOM 697 C C . CYS A 1 103 ? -16.872 0.357 24.235 1.00 97.50 103 CYS A C 1
ATOM 699 O O . CYS A 1 103 ? -16.593 -0.709 23.694 1.00 97.50 103 CYS A O 1
ATOM 701 N N . THR A 1 104 ? -16.080 0.894 25.160 1.00 95.94 104 THR A N 1
ATOM 702 C CA . THR A 1 104 ? -14.775 0.322 25.547 1.00 95.94 104 THR A CA 1
ATOM 703 C C . THR A 1 104 ? -14.837 -0.794 26.588 1.00 95.94 104 THR A C 1
ATOM 705 O O . THR A 1 104 ? -13.817 -1.424 26.857 1.00 95.94 104 THR A O 1
ATOM 708 N N . GLY A 1 105 ? -15.983 -1.019 27.238 1.00 95.50 105 GLY A N 1
ATOM 709 C CA . GLY A 1 105 ? -16.035 -1.797 28.485 1.00 95.50 105 GLY A CA 1
ATOM 710 C C . GLY A 1 105 ? -15.734 -0.978 29.745 1.00 95.50 105 GLY A C 1
ATOM 711 O O . GLY A 1 105 ? -15.896 -1.486 30.851 1.00 95.50 105 GLY A O 1
ATOM 712 N N . ALA A 1 106 ? -15.316 0.282 29.590 1.00 94.88 106 ALA A N 1
ATOM 713 C CA . ALA A 1 106 ? -14.966 1.191 30.683 1.00 94.88 106 ALA A CA 1
ATOM 714 C C . ALA A 1 106 ? -15.813 2.476 30.690 1.00 94.88 106 ALA A C 1
ATOM 716 O O . ALA A 1 106 ? -15.446 3.454 31.333 1.00 94.88 106 ALA A O 1
ATOM 717 N N . GLY A 1 107 ? -16.933 2.489 29.961 1.00 94.56 107 GLY A N 1
ATOM 718 C CA . GLY A 1 107 ? -17.869 3.615 29.959 1.00 94.56 107 GLY A CA 1
ATOM 719 C C . GLY A 1 107 ? -17.630 4.689 28.906 1.00 94.56 107 GLY A C 1
ATOM 720 O O . GLY A 1 107 ? -18.370 5.662 28.880 1.00 94.56 107 GLY A O 1
ATOM 721 N N . HIS A 1 108 ? -16.645 4.516 28.024 1.00 94.56 108 HIS A N 1
ATOM 722 C CA . HIS A 1 108 ? -16.396 5.451 26.925 1.00 94.56 108 HIS A CA 1
ATOM 723 C C . HIS A 1 108 ? -16.959 4.918 25.609 1.00 94.56 108 HIS A C 1
ATOM 725 O O . HIS A 1 108 ? -16.795 3.729 25.324 1.00 94.56 108 HIS A O 1
ATOM 731 N N . CYS A 1 109 ? -17.572 5.806 24.826 1.00 96.88 109 CYS A N 1
ATOM 732 C CA . CYS A 1 109 ? -17.981 5.561 23.448 1.00 96.88 109 CYS A CA 1
ATOM 733 C C . CYS A 1 109 ? -16.909 6.122 22.507 1.00 96.88 109 CYS A C 1
ATOM 735 O O . CYS A 1 109 ? -16.625 7.318 22.530 1.00 96.88 109 CYS A O 1
ATOM 737 N N . TYR A 1 110 ? -16.274 5.261 21.715 1.00 96.38 110 TYR A N 1
ATOM 738 C CA . TYR A 1 110 ? -15.206 5.641 20.791 1.00 96.38 110 TYR A CA 1
ATOM 739 C C . TYR A 1 110 ? -15.530 5.239 19.362 1.00 96.38 110 TYR A C 1
ATOM 741 O O . TYR A 1 110 ? -16.327 4.336 19.118 1.00 96.38 110 TYR A O 1
ATOM 749 N N . GLU A 1 111 ? -14.891 5.908 18.406 1.00 96.50 111 GLU A N 1
ATOM 750 C CA . GLU A 1 111 ? -15.090 5.645 16.982 1.00 96.50 111 GLU A CA 1
ATOM 751 C C . GLU A 1 111 ? -14.591 4.247 16.595 1.00 96.50 111 GLU A C 1
ATOM 753 O O . GLU A 1 111 ? -15.227 3.556 15.804 1.00 96.50 111 GLU A O 1
ATOM 758 N N . CYS A 1 112 ? -13.481 3.803 17.191 1.00 97.06 112 CYS A N 1
ATOM 759 C CA . CYS A 1 112 ? -12.915 2.477 16.973 1.00 97.06 112 CYS A CA 1
ATOM 760 C C . CYS A 1 112 ? -12.157 1.962 18.209 1.00 97.06 112 CYS A C 1
ATOM 762 O O . CYS A 1 112 ? -11.634 2.713 19.040 1.00 97.06 112 CYS A O 1
ATOM 764 N N . LEU A 1 113 ? -12.081 0.639 18.310 1.00 96.19 113 LEU A N 1
ATOM 765 C CA . LEU A 1 113 ? -11.303 -0.130 19.288 1.00 96.19 113 LEU A CA 1
ATOM 766 C C . LEU A 1 113 ? -10.251 -1.011 18.599 1.00 96.19 113 LEU A C 1
ATOM 768 O O . LEU A 1 113 ? -9.259 -1.399 19.211 1.00 96.19 113 LEU A O 1
ATOM 772 N N . THR A 1 114 ? -10.493 -1.346 17.334 1.00 95.19 114 THR A N 1
ATOM 773 C CA . THR A 1 114 ? -9.705 -2.255 16.502 1.00 95.19 114 THR A CA 1
ATOM 774 C C . THR A 1 114 ? -9.614 -1.700 15.084 1.00 95.19 114 THR A C 1
ATOM 776 O O . THR A 1 114 ? -10.442 -0.891 14.667 1.00 95.19 114 THR A O 1
ATOM 779 N N . HIS A 1 115 ? -8.570 -2.095 14.359 1.00 94.50 115 HIS A N 1
ATOM 780 C CA . HIS A 1 115 ? -8.238 -1.547 13.045 1.00 94.50 115 HIS A CA 1
ATOM 781 C C . HIS A 1 115 ? -9.353 -1.796 12.018 1.00 94.50 115 HIS A C 1
ATOM 783 O O . HIS A 1 115 ? -9.730 -0.881 11.295 1.00 94.50 115 HIS A O 1
ATOM 789 N N . ASP A 1 116 ? -9.952 -2.986 12.030 1.00 94.25 116 ASP A N 1
ATOM 790 C CA . ASP A 1 116 ? -11.004 -3.435 11.108 1.00 94.25 116 ASP A CA 1
ATOM 791 C C . ASP A 1 116 ? -12.334 -2.676 11.237 1.00 94.25 116 ASP A C 1
ATOM 793 O O . ASP A 1 116 ? -13.193 -2.770 10.361 1.00 94.25 116 ASP A O 1
ATOM 797 N N . GLN A 1 117 ? -12.503 -1.880 12.294 1.00 95.06 117 GLN A N 1
ATOM 798 C CA . GLN A 1 117 ? -13.670 -1.011 12.464 1.00 95.06 117 GLN A CA 1
ATOM 799 C C . GLN A 1 117 ? -13.576 0.284 11.646 1.00 95.06 117 GLN A C 1
ATOM 801 O O . GLN A 1 117 ? -14.574 0.991 11.507 1.00 95.06 117 GLN A O 1
ATOM 806 N N . CYS A 1 118 ? -12.405 0.588 11.084 1.00 95.25 118 CYS A N 1
ATOM 807 C CA . CYS A 1 118 ? -12.182 1.747 10.233 1.00 95.25 118 CYS A CA 1
ATOM 808 C C . CYS A 1 118 ? -12.163 1.342 8.758 1.00 95.25 118 CYS A C 1
ATOM 810 O O . CYS A 1 118 ? -11.547 0.348 8.385 1.00 95.25 118 CYS A O 1
ATOM 812 N N . ALA A 1 119 ? -12.751 2.162 7.881 1.00 93.88 119 ALA A N 1
ATOM 813 C CA . ALA A 1 119 ? -12.695 1.927 6.432 1.00 93.88 119 ALA A CA 1
ATOM 814 C C . ALA A 1 119 ? -11.251 1.907 5.885 1.00 93.88 119 ALA A C 1
ATOM 816 O O . ALA A 1 119 ? -10.967 1.236 4.897 1.00 93.88 119 ALA A O 1
ATOM 817 N N . THR A 1 120 ? -10.346 2.628 6.548 1.00 94.38 120 THR A N 1
ATOM 818 C CA . THR A 1 120 ? -8.904 2.676 6.266 1.00 94.38 120 THR A CA 1
ATOM 819 C C . THR A 1 120 ? -8.134 1.495 6.856 1.00 94.38 120 THR A C 1
ATOM 821 O O . THR A 1 120 ? -6.966 1.318 6.541 1.00 94.38 120 THR A O 1
ATOM 824 N N . ASN A 1 121 ? -8.772 0.679 7.698 1.00 95.75 121 ASN A N 1
ATOM 825 C CA . ASN A 1 121 ? -8.133 -0.297 8.577 1.00 95.75 121 ASN A CA 1
ATOM 826 C C . ASN A 1 121 ? -7.091 0.305 9.539 1.00 95.75 121 ASN A C 1
ATOM 828 O O . ASN A 1 121 ? -6.160 -0.390 9.934 1.00 95.75 121 ASN A O 1
ATOM 832 N N . VAL A 1 122 ? -7.231 1.576 9.942 1.00 96.00 122 VAL A N 1
ATOM 833 C CA . VAL A 1 122 ? -6.326 2.210 10.915 1.00 96.00 122 VAL A CA 1
ATOM 834 C C . VAL A 1 122 ? -7.098 2.837 12.068 1.00 96.00 122 VAL A C 1
ATOM 836 O O . VAL A 1 122 ? -7.738 3.876 11.909 1.00 96.00 122 VAL A O 1
ATOM 839 N N . CYS A 1 123 ? -6.995 2.212 13.244 1.00 96.25 123 CYS A N 1
ATOM 840 C CA . CYS A 1 123 ? -7.533 2.740 14.492 1.00 96.25 123 CYS A CA 1
ATOM 841 C C . CYS A 1 123 ? -6.385 3.223 15.379 1.00 96.25 123 CYS A C 1
ATOM 843 O O . CYS A 1 123 ? -5.647 2.418 15.950 1.00 96.25 123 CYS A O 1
ATOM 845 N N . GLN A 1 124 ? -6.241 4.540 15.518 1.00 95.62 1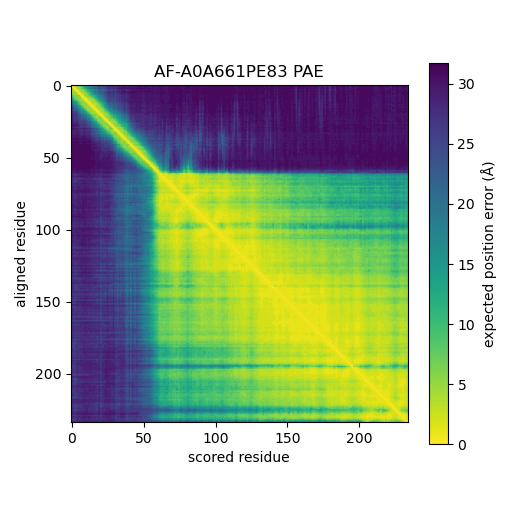24 GLN A N 1
ATOM 846 C CA . GLN A 1 124 ? -5.178 5.145 16.313 1.00 95.62 124 GLN A CA 1
ATOM 847 C C . GLN A 1 124 ? -5.779 6.103 17.335 1.00 95.62 124 GLN A C 1
ATOM 849 O O . GLN A 1 124 ? -6.575 6.973 16.997 1.00 95.62 124 GLN A O 1
ATOM 854 N N . ASN A 1 125 ? -5.392 5.946 18.604 1.00 95.50 125 ASN A N 1
ATOM 855 C CA . ASN A 1 125 ? -5.926 6.742 19.714 1.00 95.50 125 ASN A CA 1
ATOM 856 C C . ASN A 1 125 ? -7.466 6.793 19.724 1.00 95.50 125 ASN A C 1
ATOM 858 O O . ASN A 1 125 ? -8.051 7.849 19.949 1.00 95.50 125 ASN A O 1
ATOM 862 N N . ASN A 1 126 ? -8.103 5.644 19.466 1.00 95.75 126 ASN A N 1
ATOM 863 C CA . ASN A 1 126 ? -9.558 5.476 19.480 1.00 95.75 126 ASN A CA 1
ATOM 864 C C . ASN A 1 126 ? -10.338 6.277 18.419 1.00 95.75 126 ASN A C 1
ATOM 866 O O . ASN A 1 126 ? -11.553 6.436 18.545 1.00 95.75 126 ASN A O 1
ATOM 870 N N . SER A 1 127 ? -9.654 6.731 17.365 1.00 95.81 127 SER A N 1
ATOM 871 C CA . SER A 1 127 ? -10.253 7.373 16.196 1.00 95.81 127 SER A CA 1
ATOM 872 C C . SER A 1 127 ? -9.738 6.747 14.900 1.00 95.81 127 SER A C 1
ATOM 874 O O . SER A 1 127 ? -8.603 6.257 14.832 1.00 95.81 127 SER A O 1
ATOM 876 N N . CYS A 1 128 ? -10.587 6.744 13.876 1.00 96.00 128 CYS A N 1
ATOM 877 C CA . CYS A 1 128 ? -10.212 6.301 12.547 1.00 96.00 128 CYS A CA 1
ATOM 878 C C . CYS A 1 128 ? -9.372 7.376 11.868 1.00 96.00 128 CYS A C 1
ATOM 880 O O . CYS A 1 128 ? -9.807 8.507 11.651 1.00 96.00 128 CYS A O 1
ATOM 882 N N . VAL A 1 129 ? -8.152 7.003 11.502 1.00 95.94 129 VAL A N 1
ATOM 883 C CA . VAL A 1 129 ? -7.218 7.900 10.818 1.00 95.94 129 VAL A CA 1
ATOM 884 C C . VAL A 1 129 ? -7.024 7.463 9.373 1.00 95.94 129 VAL A C 1
ATOM 886 O O . VAL A 1 129 ? -7.367 6.343 8.987 1.00 95.94 129 VAL A O 1
ATOM 889 N N . ASN A 1 130 ? -6.496 8.370 8.549 1.00 94.81 130 ASN A N 1
ATOM 890 C CA . ASN A 1 130 ? -6.088 8.010 7.197 1.00 94.81 130 ASN A CA 1
ATOM 891 C C . ASN A 1 130 ? -4.969 6.972 7.254 1.00 94.81 130 ASN A C 1
ATOM 893 O O . ASN A 1 130 ? -4.073 7.072 8.089 1.00 94.81 130 ASN A O 1
ATOM 897 N N . ALA A 1 131 ? -5.029 6.028 6.325 1.00 94.31 131 ALA A N 1
ATOM 898 C CA . ALA A 1 131 ? -3.925 5.136 6.037 1.00 94.31 131 ALA A CA 1
ATOM 899 C C . ALA A 1 131 ? -2.687 5.890 5.551 1.00 94.31 131 ALA A C 1
ATOM 901 O O . ALA A 1 131 ? -2.810 6.942 4.907 1.00 94.31 131 ALA A O 1
ATOM 902 N N . SER A 1 132 ? -1.516 5.328 5.831 1.00 95.38 132 SER A N 1
ATOM 903 C CA . SER A 1 132 ? -0.230 5.853 5.389 1.00 95.38 132 SER A CA 1
ATOM 904 C C . SER A 1 132 ? 0.630 4.751 4.788 1.00 95.38 132 SER A C 1
ATOM 906 O O . SER A 1 132 ? 0.573 3.618 5.234 1.00 95.38 132 SER A O 1
ATOM 908 N N . CYS A 1 133 ? 1.493 5.111 3.840 1.00 97.44 133 CYS A N 1
ATOM 909 C CA . CYS A 1 133 ? 2.450 4.192 3.208 1.00 97.44 133 CYS A CA 1
ATOM 910 C C . CYS A 1 133 ? 3.699 3.925 4.076 1.00 97.44 133 CYS A C 1
ATOM 912 O O . CYS A 1 133 ? 4.798 3.755 3.550 1.00 97.44 133 CYS A O 1
ATOM 914 N N . ASP A 1 134 ? 3.571 4.067 5.392 1.00 96.25 134 ASP A N 1
ATOM 915 C CA . ASP A 1 134 ? 4.623 3.880 6.397 1.00 96.25 134 ASP A CA 1
ATOM 916 C C . ASP A 1 134 ? 4.033 3.544 7.782 1.00 96.25 134 ASP A C 1
ATOM 918 O O . ASP A 1 134 ? 4.682 3.754 8.814 1.00 96.25 134 ASP A O 1
ATOM 922 N N . ASP A 1 135 ? 2.793 3.039 7.814 1.00 94.44 135 ASP A N 1
ATOM 923 C CA . ASP A 1 135 ? 2.068 2.684 9.038 1.00 94.44 135 ASP A CA 1
ATOM 924 C C . ASP A 1 135 ? 2.218 1.203 9.435 1.00 94.44 135 ASP A C 1
ATOM 926 O O . ASP A 1 135 ? 1.723 0.793 10.490 1.00 94.44 135 ASP A O 1
ATOM 930 N N . GLN A 1 136 ? 2.995 0.432 8.667 1.00 94.62 136 GLN A N 1
ATOM 931 C CA . GLN A 1 136 ? 3.295 -0.988 8.870 1.00 94.62 136 GLN A CA 1
ATOM 932 C C . GLN A 1 136 ? 2.090 -1.914 8.709 1.00 94.62 136 GLN A C 1
ATOM 934 O O . GLN A 1 136 ? 2.134 -3.071 9.150 1.00 94.62 136 GLN A O 1
ATOM 939 N N . LEU A 1 137 ? 1.018 -1.446 8.073 1.00 94.56 137 LEU A N 1
ATOM 940 C CA . LEU A 1 137 ? -0.188 -2.222 7.829 1.00 94.56 137 LEU A CA 1
ATOM 941 C C . LEU A 1 137 ? -0.465 -2.271 6.334 1.00 94.56 137 LEU A C 1
ATOM 943 O O . LEU A 1 137 ? -0.706 -1.245 5.725 1.00 94.56 137 LEU A O 1
ATOM 947 N N . GLN A 1 138 ? -0.577 -3.475 5.770 1.00 96.06 138 GLN A N 1
ATOM 948 C CA . GLN A 1 138 ? -1.067 -3.622 4.401 1.00 96.06 138 GLN A CA 1
ATOM 949 C C . GLN A 1 138 ? -2.546 -3.224 4.328 1.00 96.06 138 GLN A C 1
ATOM 951 O O . GLN A 1 138 ? -3.433 -4.021 4.662 1.00 96.06 138 GLN A O 1
ATOM 956 N N . ASN A 1 139 ? -2.827 -1.998 3.902 1.00 95.75 139 ASN A N 1
ATOM 957 C CA . ASN A 1 139 ? -4.179 -1.456 3.926 1.00 95.75 139 ASN A CA 1
ATOM 958 C C . ASN A 1 139 ? -4.470 -0.562 2.706 1.00 95.75 139 ASN A C 1
ATOM 960 O O . ASN A 1 139 ? -3.652 -0.402 1.809 1.00 95.75 139 ASN A O 1
ATOM 964 N N . SER A 1 140 ? -5.704 -0.058 2.613 1.00 94.12 140 SER A N 1
ATOM 965 C CA . SER A 1 140 ? -6.116 1.009 1.679 1.00 94.12 140 SER A CA 1
ATOM 966 C C . SER A 1 140 ? -5.688 0.888 0.202 1.00 94.12 140 SER A C 1
ATOM 968 O O . SER A 1 140 ? -5.650 1.889 -0.510 1.00 94.12 140 SER A O 1
ATOM 970 N N . GLY A 1 141 ? -5.465 -0.332 -0.298 1.00 94.25 141 GLY A N 1
ATOM 971 C CA . GLY A 1 141 ? -5.115 -0.611 -1.697 1.00 94.25 141 GLY A CA 1
ATOM 972 C C . GLY A 1 141 ? -3.645 -0.951 -1.954 1.00 94.25 141 GLY A C 1
ATOM 973 O O . GLY A 1 141 ? -3.279 -1.118 -3.115 1.00 94.25 141 GLY A O 1
ATOM 974 N N . GLU A 1 142 ? -2.823 -1.068 -0.916 1.00 97.88 142 GLU A N 1
ATOM 975 C CA . GLU A 1 142 ? -1.445 -1.552 -1.000 1.00 97.88 142 GLU A CA 1
ATOM 976 C C . GLU A 1 142 ? -1.353 -3.018 -1.444 1.00 97.88 142 GLU A C 1
ATOM 978 O O . GLU A 1 142 ? -2.163 -3.871 -1.055 1.00 97.88 142 GLU A O 1
ATOM 983 N N . SER A 1 143 ? -0.338 -3.335 -2.252 1.00 97.94 143 SER A N 1
ATOM 984 C CA . SER A 1 143 ? -0.108 -4.708 -2.714 1.00 97.94 143 SER A CA 1
ATOM 985 C C . SER A 1 143 ? 0.760 -5.522 -1.758 1.00 97.94 143 SER A C 1
ATOM 987 O O . SER A 1 143 ? 0.636 -6.748 -1.738 1.00 97.94 143 SER A O 1
ATOM 989 N N . ASP A 1 144 ? 1.574 -4.851 -0.945 1.00 98.19 144 ASP A N 1
ATOM 990 C CA . ASP A 1 144 ? 2.312 -5.392 0.200 1.00 98.19 144 ASP A CA 1
ATOM 991 C C . ASP A 1 144 ? 2.398 -4.310 1.292 1.00 98.19 144 ASP A C 1
ATOM 993 O O . ASP A 1 144 ? 2.040 -3.166 1.037 1.00 98.19 144 ASP A O 1
ATOM 997 N N . VAL A 1 145 ? 2.851 -4.646 2.498 1.00 97.56 145 VAL A N 1
ATOM 998 C CA . VAL A 1 145 ? 2.938 -3.691 3.619 1.00 97.56 145 VAL A CA 1
ATOM 999 C C . VAL A 1 145 ? 3.716 -2.436 3.207 1.00 97.56 145 VAL A C 1
ATOM 1001 O O . VAL A 1 145 ? 4.887 -2.541 2.831 1.00 97.56 145 VAL A O 1
ATOM 1004 N N . ASP A 1 146 ? 3.071 -1.268 3.312 1.00 97.44 146 ASP A N 1
ATOM 1005 C CA . ASP A 1 146 ? 3.650 0.054 3.042 1.00 97.44 146 ASP A CA 1
ATOM 1006 C C . ASP A 1 146 ? 4.096 0.281 1.575 1.00 97.44 146 ASP A C 1
ATOM 1008 O O . ASP A 1 146 ? 4.916 1.164 1.289 1.00 97.44 146 ASP A O 1
ATOM 1012 N N . CYS A 1 147 ? 3.615 -0.515 0.605 1.00 98.38 147 CYS A N 1
ATOM 1013 C CA . CYS A 1 147 ? 3.969 -0.336 -0.809 1.00 98.38 147 CYS A CA 1
ATOM 1014 C C . CYS A 1 147 ? 2.936 -0.868 -1.826 1.00 98.38 147 CYS A C 1
ATOM 1016 O O . CYS A 1 147 ? 2.065 -1.695 -1.551 1.00 98.38 147 CYS A O 1
ATOM 1018 N N . GLY A 1 148 ? 3.068 -0.396 -3.067 1.00 98.00 148 GLY A N 1
ATOM 1019 C CA . GLY A 1 148 ? 2.200 -0.740 -4.193 1.00 98.00 148 GLY A CA 1
ATOM 1020 C C . GLY A 1 148 ? 0.866 0.009 -4.184 1.00 98.00 148 GLY A C 1
ATOM 1021 O O . GLY A 1 148 ? 0.516 0.692 -3.221 1.00 98.00 148 GLY A O 1
ATOM 1022 N N . GLY A 1 149 ? 0.113 -0.081 -5.284 1.00 96.12 149 GLY A N 1
ATOM 1023 C CA . GLY A 1 149 ? -1.178 0.595 -5.423 1.00 96.12 149 GLY A CA 1
ATOM 1024 C C . GLY A 1 149 ? -1.091 2.123 -5.242 1.00 96.12 149 GLY A C 1
ATOM 1025 O O . GLY A 1 149 ? -0.493 2.792 -6.088 1.00 96.12 149 GLY A O 1
ATOM 1026 N N . PRO A 1 150 ? -1.723 2.712 -4.203 1.00 95.31 150 PRO A N 1
ATOM 1027 C CA . PRO A 1 150 ? -1.652 4.152 -3.933 1.00 95.31 150 PRO A CA 1
ATOM 1028 C C . PRO A 1 150 ? -0.279 4.612 -3.415 1.00 95.31 150 PRO A C 1
ATOM 1030 O O . PRO A 1 150 ? -0.004 5.814 -3.418 1.00 95.31 150 PRO A O 1
ATOM 1033 N N . CYS A 1 151 ? 0.559 3.676 -2.971 1.00 97.25 151 CYS A N 1
ATOM 1034 C CA . CYS A 1 151 ? 1.871 3.931 -2.398 1.00 97.25 151 CYS A CA 1
ATOM 1035 C C . CYS A 1 151 ? 2.992 3.837 -3.438 1.00 97.25 151 CYS A C 1
ATOM 1037 O O . CYS A 1 151 ? 2.771 3.575 -4.623 1.00 97.25 151 CYS A O 1
ATOM 1039 N N . GLY A 1 152 ? 4.225 4.102 -2.995 1.00 97.81 152 GLY A N 1
ATOM 1040 C CA . GLY A 1 152 ? 5.406 3.895 -3.830 1.00 97.81 152 GLY A CA 1
ATOM 1041 C C . GLY A 1 152 ? 5.523 2.431 -4.275 1.00 97.81 152 GLY A C 1
ATOM 1042 O O . GLY A 1 152 ? 5.017 1.545 -3.587 1.00 97.81 152 GLY A O 1
ATOM 1043 N N . PRO A 1 153 ? 6.173 2.154 -5.416 1.00 98.19 153 PRO A N 1
ATOM 1044 C CA . PRO A 1 153 ? 6.339 0.789 -5.886 1.00 98.19 153 PRO A CA 1
ATOM 1045 C C . PRO A 1 153 ? 7.127 -0.054 -4.875 1.00 98.19 153 PRO A C 1
ATOM 1047 O O . PRO A 1 153 ? 8.073 0.409 -4.242 1.00 98.19 153 PRO A O 1
ATOM 1050 N N . CYS A 1 154 ? 6.731 -1.309 -4.755 1.00 98.69 154 CYS A N 1
ATOM 1051 C CA . CYS A 1 154 ? 7.346 -2.322 -3.934 1.00 98.69 154 CYS A CA 1
ATOM 1052 C C . CYS A 1 154 ? 8.711 -2.775 -4.482 1.00 98.69 154 CYS A C 1
ATOM 1054 O O . CYS A 1 154 ? 8.864 -3.007 -5.692 1.00 98.69 154 CYS A O 1
ATOM 1056 N N . PRO A 1 155 ? 9.691 -2.996 -3.590 1.00 98.12 155 PRO A N 1
ATOM 1057 C CA . PRO A 1 155 ? 10.942 -3.660 -3.924 1.00 98.12 155 PRO A CA 1
ATOM 1058 C C . PRO A 1 155 ? 10.747 -5.084 -4.456 1.00 98.12 155 PRO A C 1
ATOM 1060 O O . PRO A 1 155 ? 9.730 -5.742 -4.236 1.00 98.12 155 PRO A O 1
ATOM 1063 N N . ASN A 1 156 ? 11.778 -5.614 -5.115 1.00 98.00 156 ASN A N 1
ATOM 1064 C CA . ASN A 1 156 ? 11.787 -7.017 -5.530 1.00 98.00 156 ASN A CA 1
ATOM 1065 C C . ASN A 1 156 ? 11.643 -7.966 -4.324 1.00 98.00 156 ASN A C 1
ATOM 1067 O O . ASN A 1 156 ? 12.321 -7.799 -3.313 1.00 98.00 156 ASN A O 1
ATOM 1071 N N . GLY A 1 157 ? 10.824 -9.006 -4.478 1.00 98.06 157 GLY A N 1
ATOM 1072 C CA . GLY A 1 157 ? 10.494 -9.989 -3.443 1.00 98.06 157 GLY A CA 1
ATOM 1073 C C . GLY A 1 157 ? 9.164 -9.730 -2.734 1.00 98.06 157 GLY A C 1
ATOM 1074 O O . GLY A 1 157 ? 8.600 -10.673 -2.183 1.00 98.06 157 GLY A O 1
ATOM 1075 N N . ASN A 1 158 ? 8.644 -8.507 -2.811 1.00 98.50 158 ASN A N 1
ATOM 1076 C CA . ASN A 1 158 ? 7.366 -8.134 -2.213 1.00 98.50 158 ASN A CA 1
ATOM 1077 C C . ASN A 1 158 ? 6.179 -8.517 -3.101 1.00 98.50 158 ASN A C 1
ATOM 1079 O O . ASN A 1 158 ? 6.327 -8.807 -4.296 1.00 98.50 158 ASN A O 1
ATOM 1083 N N . HIS A 1 159 ? 4.996 -8.529 -2.500 1.00 98.38 159 HIS A N 1
ATOM 1084 C CA . HIS A 1 159 ? 3.743 -8.822 -3.174 1.00 98.38 159 HIS A CA 1
ATOM 1085 C C . HIS A 1 159 ? 3.323 -7.693 -4.127 1.00 98.38 159 HIS A C 1
ATOM 1087 O O . HIS A 1 159 ? 3.491 -6.505 -3.859 1.00 98.38 159 HIS A O 1
ATOM 1093 N N . CYS A 1 160 ? 2.746 -8.080 -5.261 1.00 98.50 160 CYS A N 1
ATOM 1094 C CA . CYS A 1 160 ? 2.232 -7.164 -6.275 1.00 98.50 160 CYS A CA 1
ATOM 1095 C C . CYS A 1 160 ? 0.949 -7.703 -6.901 1.00 98.50 160 CYS A C 1
ATOM 1097 O O . CYS A 1 160 ? 0.781 -8.914 -7.067 1.00 98.50 160 CYS A O 1
ATOM 1099 N N . ALA A 1 161 ? 0.055 -6.801 -7.297 1.00 97.75 161 ALA A N 1
ATOM 1100 C CA . ALA A 1 161 ? -1.099 -7.131 -8.128 1.00 97.75 161 ALA A CA 1
ATOM 1101 C C . ALA A 1 161 ? -0.843 -6.759 -9.596 1.00 97.75 161 ALA A C 1
ATOM 1103 O O . ALA A 1 161 ? -1.308 -7.440 -10.512 1.00 97.75 161 ALA A O 1
ATOM 1104 N N . LEU A 1 162 ? -0.087 -5.684 -9.818 1.00 97.38 162 LEU A N 1
ATOM 1105 C CA . LEU A 1 162 ? 0.220 -5.107 -11.117 1.00 97.38 162 LEU A CA 1
ATOM 1106 C C . LEU A 1 162 ? 1.725 -4.893 -11.272 1.00 97.38 162 LEU A C 1
ATOM 1108 O O . LEU A 1 162 ? 2.455 -4.680 -10.312 1.00 97.38 162 LEU A O 1
ATOM 1112 N N . SER A 1 163 ? 2.193 -4.857 -12.520 1.00 97.38 163 S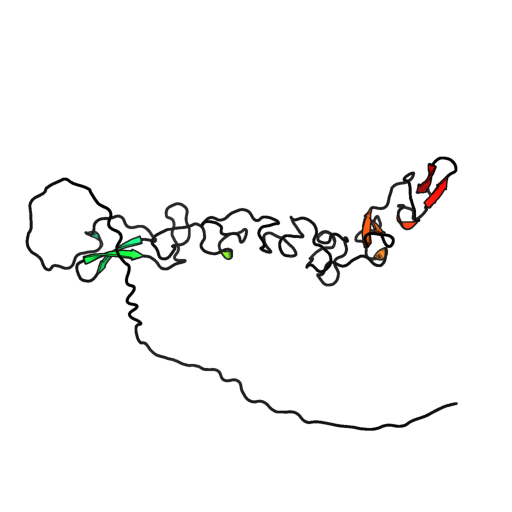ER A N 1
ATOM 1113 C CA . SER A 1 163 ? 3.571 -4.463 -12.838 1.00 97.38 163 SER A CA 1
ATOM 1114 C C . SER A 1 163 ? 3.949 -3.081 -12.298 1.00 97.38 163 SER A C 1
ATOM 1116 O O . SER A 1 163 ? 5.102 -2.873 -11.939 1.00 97.38 163 SER A O 1
ATOM 1118 N N . SER A 1 164 ? 2.995 -2.145 -12.235 1.00 96.75 164 SER A N 1
ATOM 1119 C CA . SER A 1 164 ? 3.204 -0.803 -11.675 1.00 96.75 164 SER A CA 1
ATOM 1120 C C . SER A 1 164 ? 3.450 -0.803 -10.171 1.00 96.75 164 SER A C 1
ATOM 1122 O O . SER A 1 164 ? 3.998 0.169 -9.663 1.00 96.75 164 SER A O 1
ATOM 1124 N N . ASP A 1 165 ? 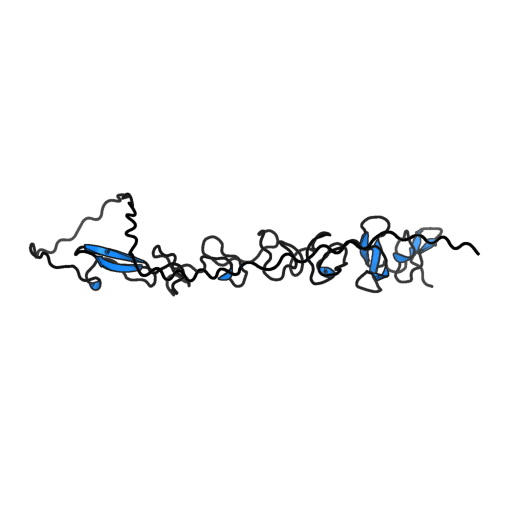3.068 -1.875 -9.476 1.00 98.38 165 ASP A N 1
ATOM 1125 C CA . ASP A 1 165 ? 3.338 -2.019 -8.051 1.00 98.38 165 ASP A CA 1
ATOM 1126 C C . ASP A 1 165 ? 4.802 -2.363 -7.794 1.00 98.38 165 ASP A C 1
ATOM 1128 O O . ASP A 1 165 ? 5.203 -2.356 -6.649 1.00 98.38 165 ASP A O 1
ATOM 1132 N N . CYS A 1 166 ? 5.608 -2.680 -8.811 1.00 98.56 166 CYS A N 1
ATOM 1133 C CA . CYS A 1 166 ? 6.993 -3.102 -8.631 1.00 98.56 166 CYS A CA 1
ATOM 1134 C C . CYS A 1 166 ? 7.973 -2.033 -9.088 1.00 98.56 166 CYS A C 1
ATOM 1136 O O . CYS A 1 166 ? 7.831 -1.483 -10.180 1.00 98.56 166 CYS A O 1
ATOM 1138 N N . GLU A 1 167 ? 9.046 -1.825 -8.323 1.00 98.06 167 GLU A N 1
ATOM 1139 C CA . GLU A 1 167 ? 10.139 -0.924 -8.715 1.00 98.06 167 GLU A CA 1
ATOM 1140 C C . GLU A 1 167 ? 10.754 -1.350 -10.051 1.00 98.06 167 GLU A C 1
ATOM 1142 O O . GLU A 1 167 ? 11.159 -0.514 -10.854 1.00 98.06 167 GLU A O 1
ATOM 1147 N N . SER A 1 168 ? 10.787 -2.660 -10.309 1.00 97.75 168 SER A N 1
ATOM 1148 C CA . SER A 1 168 ? 11.261 -3.244 -11.562 1.00 97.75 168 SER A CA 1
ATOM 1149 C C . SER A 1 168 ? 10.307 -3.056 -12.741 1.00 97.75 168 SER A C 1
ATOM 1151 O O . SER A 1 168 ? 10.720 -3.254 -13.885 1.00 97.75 168 SER A O 1
ATOM 1153 N N . GLY A 1 169 ? 9.038 -2.726 -12.494 1.00 97.62 169 GLY A N 1
ATOM 1154 C CA . GLY A 1 169 ? 7.972 -2.788 -13.491 1.00 97.62 169 GLY A CA 1
ATOM 1155 C C . GLY A 1 169 ? 7.516 -4.214 -13.831 1.00 97.62 169 GLY A C 1
ATOM 1156 O O . GLY A 1 169 ? 6.789 -4.401 -14.807 1.00 97.62 169 GLY A O 1
ATOM 1157 N N . VAL A 1 170 ? 7.944 -5.244 -13.091 1.00 98.25 170 VAL A N 1
ATOM 1158 C CA . VAL A 1 170 ? 7.657 -6.651 -13.415 1.00 98.25 170 VAL A CA 1
ATOM 1159 C C . VAL A 1 170 ? 7.072 -7.383 -12.210 1.00 98.25 170 VAL A C 1
ATOM 1161 O O . VAL A 1 170 ? 7.769 -7.674 -11.239 1.00 98.25 170 VAL A O 1
ATOM 1164 N N . CYS A 1 171 ? 5.794 -7.744 -12.329 1.00 98.25 171 CYS A N 1
ATOM 1165 C CA . CYS A 1 171 ? 5.075 -8.574 -11.370 1.00 98.25 171 CYS A CA 1
ATOM 1166 C C . CYS A 1 171 ? 4.851 -9.975 -11.957 1.00 98.25 171 CYS A C 1
ATOM 1168 O O . CYS A 1 171 ? 4.147 -10.130 -12.957 1.00 98.25 171 CYS A O 1
ATOM 1170 N N . VAL A 1 172 ? 5.448 -11.007 -11.357 1.00 97.38 172 VAL A N 1
ATOM 1171 C CA . VAL A 1 172 ? 5.325 -12.402 -11.813 1.00 97.38 172 VAL A CA 1
ATOM 1172 C C . VAL A 1 172 ? 4.779 -13.250 -10.679 1.00 97.38 172 VAL A C 1
ATOM 1174 O O . VAL A 1 172 ? 5.362 -13.303 -9.604 1.00 97.38 172 VAL A O 1
ATOM 1177 N N . ASN A 1 173 ? 3.666 -13.944 -10.932 1.00 96.88 173 ASN A N 1
ATOM 1178 C CA . ASN A 1 173 ? 2.989 -14.793 -9.945 1.00 96.88 173 ASN A CA 1
ATOM 1179 C C . ASN A 1 173 ? 2.695 -14.077 -8.611 1.00 96.88 173 ASN A C 1
ATOM 1181 O O . ASN A 1 173 ? 2.744 -14.701 -7.556 1.00 96.88 173 ASN A O 1
ATOM 1185 N N . GLY A 1 174 ? 2.387 -12.778 -8.669 1.00 97.81 174 GLY A N 1
ATOM 1186 C CA . GLY A 1 174 ? 2.085 -11.966 -7.490 1.00 97.81 174 GLY A CA 1
ATOM 1187 C C . GLY A 1 174 ? 3.311 -11.480 -6.717 1.00 97.81 174 GLY A C 1
ATOM 1188 O O . GLY A 1 174 ? 3.160 -11.009 -5.597 1.00 97.81 174 GLY A O 1
ATOM 1189 N N . THR A 1 175 ? 4.517 -11.592 -7.283 1.00 98.62 175 THR A N 1
ATOM 1190 C CA . THR A 1 175 ? 5.757 -11.135 -6.645 1.00 98.62 175 THR A CA 1
ATOM 1191 C C . THR A 1 175 ? 6.563 -10.235 -7.574 1.00 98.62 175 THR A C 1
ATOM 1193 O O . THR A 1 175 ? 6.724 -10.529 -8.765 1.00 98.62 175 THR A O 1
ATOM 1196 N N . CYS A 1 176 ? 7.097 -9.146 -7.024 1.00 98.69 176 CYS A N 1
ATOM 1197 C CA . CYS A 1 176 ? 8.001 -8.259 -7.737 1.00 98.69 176 CYS A CA 1
ATOM 1198 C C . CYS A 1 176 ? 9.329 -8.953 -8.006 1.00 98.69 176 CYS A C 1
ATOM 1200 O O . CYS A 1 176 ? 9.974 -9.477 -7.096 1.00 98.69 176 CYS A O 1
ATOM 1202 N N . VAL A 1 177 ? 9.754 -8.958 -9.264 1.00 98.12 177 VAL A N 1
ATOM 1203 C CA . VAL A 1 177 ? 11.010 -9.586 -9.684 1.00 98.12 177 VAL A CA 1
ATOM 1204 C C . VAL A 1 177 ? 11.799 -8.649 -10.591 1.00 98.12 177 VAL A C 1
ATOM 1206 O O . VAL A 1 177 ? 11.195 -7.852 -11.308 1.00 98.12 177 VAL A O 1
ATOM 1209 N N . PRO A 1 178 ? 13.139 -8.742 -10.621 1.00 98.00 178 PRO A N 1
ATOM 1210 C CA . PRO A 1 178 ? 13.928 -8.021 -11.611 1.00 98.00 178 PRO A CA 1
ATOM 1211 C C . PRO A 1 178 ? 13.559 -8.471 -13.028 1.00 98.00 178 PRO A C 1
ATOM 1213 O O . PRO A 1 178 ? 13.282 -9.651 -13.269 1.00 98.00 178 PRO A O 1
ATOM 1216 N N . CYS A 1 179 ? 13.611 -7.552 -13.991 1.00 97.31 179 CYS A N 1
ATOM 1217 C CA . CYS A 1 179 ? 13.495 -7.932 -15.392 1.00 97.31 179 CYS A CA 1
ATOM 1218 C C . CYS A 1 179 ? 14.782 -8.644 -15.852 1.00 97.31 179 CYS A C 1
ATOM 1220 O O . CYS A 1 179 ? 15.905 -8.276 -15.502 1.00 97.31 179 CYS A O 1
ATOM 1222 N N . THR A 1 180 ? 14.622 -9.696 -16.643 1.00 96.56 180 THR A N 1
ATOM 1223 C CA . THR A 1 180 ? 15.710 -10.532 -17.185 1.00 96.56 180 THR A CA 1
ATOM 1224 C C . THR A 1 180 ? 15.702 -10.591 -18.709 1.00 96.56 180 THR A C 1
ATOM 1226 O O . THR A 1 180 ? 16.685 -11.013 -19.313 1.00 96.56 180 THR A O 1
ATOM 1229 N N . ASP A 1 181 ? 14.624 -10.114 -19.328 1.00 95.06 181 ASP A N 1
ATOM 1230 C CA . ASP A 1 181 ? 14.483 -9.953 -20.766 1.00 95.06 181 ASP A CA 1
ATOM 1231 C C . ASP A 1 181 ? 13.631 -8.712 -21.090 1.00 95.06 181 ASP A C 1
ATOM 1233 O O . ASP A 1 181 ? 12.780 -8.293 -20.302 1.00 95.06 181 ASP A O 1
ATOM 1237 N N . HIS A 1 182 ? 13.851 -8.107 -22.261 1.00 94.00 182 HIS A N 1
ATOM 1238 C CA . HIS A 1 182 ? 13.132 -6.902 -22.690 1.00 94.00 182 HIS A CA 1
ATOM 1239 C C . HIS A 1 182 ? 11.625 -7.127 -22.896 1.00 94.00 182 HIS A C 1
ATOM 1241 O O . HIS A 1 182 ? 10.853 -6.177 -22.810 1.00 94.00 182 HIS A O 1
ATOM 1247 N N . GLN A 1 183 ? 11.196 -8.362 -23.156 1.00 92.38 183 GLN A N 1
ATOM 1248 C CA . GLN A 1 183 ? 9.800 -8.744 -23.388 1.00 92.38 183 GLN A CA 1
ATOM 1249 C C . GLN A 1 183 ? 8.989 -8.829 -22.092 1.00 92.38 183 GLN A C 1
ATOM 1251 O O . GLN A 1 183 ? 7.766 -8.904 -22.154 1.00 92.38 183 GLN A O 1
ATOM 1256 N N . GLN A 1 184 ? 9.646 -8.825 -20.926 1.00 94.81 184 GLN A N 1
ATOM 1257 C CA . GLN A 1 184 ? 8.963 -8.826 -19.629 1.00 94.81 184 GLN A CA 1
ATOM 1258 C C . GLN A 1 184 ? 8.418 -7.449 -19.246 1.00 94.81 184 GLN A C 1
ATOM 1260 O O . GLN A 1 184 ? 7.637 -7.352 -18.301 1.00 94.81 184 GLN A O 1
ATOM 1265 N N . CYS A 1 185 ? 8.832 -6.391 -19.947 1.00 95.94 185 CYS A N 1
ATOM 1266 C CA . CYS A 1 185 ? 8.401 -5.046 -19.613 1.00 95.94 185 CYS A CA 1
ATOM 1267 C C . CYS A 1 185 ? 6.948 -4.775 -20.028 1.00 95.94 185 CYS A C 1
ATOM 1269 O O . CYS A 1 185 ? 6.491 -5.307 -21.042 1.00 95.94 185 CYS A O 1
ATOM 1271 N N . PRO A 1 186 ? 6.212 -3.939 -19.266 1.00 93.94 186 PRO A N 1
ATOM 1272 C CA . PRO A 1 186 ? 4.757 -3.828 -19.398 1.00 93.94 186 PRO A CA 1
ATOM 1273 C C . PRO A 1 186 ? 4.302 -3.269 -20.742 1.00 93.94 186 PRO A C 1
ATOM 1275 O O . PRO A 1 186 ? 3.212 -3.596 -21.215 1.00 93.94 186 PRO A O 1
ATOM 1278 N N . THR A 1 187 ? 5.116 -2.408 -21.356 1.00 94.19 187 THR A N 1
ATOM 1279 C CA . THR A 1 187 ? 4.787 -1.768 -22.627 1.00 94.19 187 THR A CA 1
ATOM 1280 C C . THR A 1 187 ? 5.868 -2.009 -23.678 1.00 94.19 187 THR A C 1
ATOM 1282 O O . THR A 1 187 ? 7.048 -2.179 -23.378 1.00 94.19 187 THR A O 1
ATOM 1285 N N . ALA A 1 188 ? 5.476 -1.976 -24.956 1.00 91.19 188 ALA A N 1
ATOM 1286 C CA . ALA A 1 188 ? 6.416 -2.084 -26.078 1.00 91.19 188 ALA A CA 1
ATOM 1287 C C . ALA A 1 188 ? 7.404 -0.897 -26.162 1.00 91.19 188 ALA A C 1
ATOM 1289 O O . ALA A 1 188 ? 8.447 -0.990 -26.825 1.00 91.19 188 ALA A O 1
ATOM 1290 N N . ASP A 1 189 ? 7.055 0.207 -25.498 1.00 94.25 189 ASP A N 1
ATOM 1291 C CA . ASP A 1 189 ? 7.846 1.427 -25.383 1.00 94.25 189 ASP A CA 1
ATOM 1292 C C . ASP A 1 189 ? 8.819 1.382 -24.195 1.00 94.25 189 ASP A C 1
ATOM 1294 O O . ASP A 1 189 ? 9.550 2.347 -24.005 1.00 94.25 189 ASP A O 1
ATOM 1298 N N . ASP A 1 190 ? 8.904 0.267 -23.466 1.00 96.44 190 ASP A N 1
ATOM 1299 C CA . ASP A 1 190 ? 9.873 0.047 -22.393 1.00 96.44 190 ASP A CA 1
ATOM 1300 C C . ASP A 1 190 ? 10.966 -0.944 -22.813 1.00 96.44 190 ASP A C 1
ATOM 1302 O O . ASP A 1 190 ? 10.827 -1.718 -23.769 1.00 96.44 190 ASP A O 1
ATOM 1306 N N . TYR A 1 191 ? 12.085 -0.920 -22.096 1.00 95.50 191 TYR A N 1
ATOM 1307 C CA . TYR A 1 191 ? 13.147 -1.912 -22.204 1.00 95.50 191 TYR A CA 1
ATOM 1308 C C . TYR A 1 191 ? 13.690 -2.266 -20.820 1.00 95.50 191 TYR A C 1
ATOM 1310 O O . TYR A 1 191 ? 13.765 -1.427 -19.929 1.00 95.50 191 TYR A O 1
ATOM 1318 N N . CYS A 1 192 ? 14.112 -3.517 -20.655 1.00 96.94 192 CYS A N 1
ATOM 1319 C CA . CYS A 1 192 ? 14.806 -3.940 -19.445 1.00 96.94 192 CYS A CA 1
ATOM 1320 C C . CYS A 1 192 ? 16.254 -3.424 -19.417 1.00 96.94 192 CYS A C 1
ATOM 1322 O O . CYS A 1 192 ? 17.021 -3.695 -20.350 1.00 96.94 192 CYS A O 1
ATOM 1324 N N . ASP A 1 193 ? 16.652 -2.736 -18.344 1.00 95.06 193 ASP A N 1
ATOM 1325 C CA . ASP A 1 193 ? 18.042 -2.340 -18.109 1.00 95.06 193 ASP A CA 1
ATOM 1326 C C . ASP A 1 193 ? 18.891 -3.503 -17.572 1.00 95.06 193 ASP A C 1
ATOM 1328 O O . ASP A 1 193 ? 19.251 -3.573 -16.396 1.00 95.06 193 ASP A O 1
ATOM 1332 N N . LEU A 1 194 ? 19.228 -4.424 -18.476 1.00 91.38 194 LEU A N 1
ATOM 1333 C CA . LEU A 1 194 ? 20.057 -5.604 -18.199 1.00 91.38 194 LEU A CA 1
ATOM 1334 C C . LEU A 1 194 ? 21.511 -5.267 -17.820 1.00 91.38 194 LEU A C 1
ATOM 1336 O O . LEU A 1 194 ? 22.272 -6.166 -17.471 1.00 91.38 194 LEU A O 1
ATOM 1340 N N . GLY A 1 195 ? 21.928 -4.005 -17.964 1.00 85.75 195 GLY A N 1
ATOM 1341 C CA . GLY A 1 195 ? 23.297 -3.561 -17.702 1.00 85.75 195 GLY A CA 1
ATOM 1342 C C . GLY A 1 195 ? 23.503 -2.933 -16.326 1.00 85.75 195 GLY A C 1
ATOM 1343 O O . GLY A 1 195 ? 24.655 -2.760 -15.925 1.00 85.75 195 GLY A O 1
ATOM 1344 N N . ALA A 1 196 ? 22.426 -2.583 -15.617 1.00 87.06 196 ALA A N 1
ATOM 1345 C CA . ALA A 1 196 ? 22.523 -1.978 -14.295 1.00 87.06 196 ALA A CA 1
ATOM 1346 C C . ALA A 1 196 ? 21.405 -2.427 -13.346 1.00 87.06 196 ALA A C 1
ATOM 1348 O O . ALA A 1 196 ? 21.633 -3.318 -12.530 1.00 87.06 196 ALA A O 1
ATOM 1349 N N . SER A 1 197 ? 20.227 -1.800 -13.395 1.00 91.06 197 SER A N 1
ATOM 1350 C CA . SER A 1 197 ? 19.233 -1.922 -12.318 1.00 91.06 197 SER A CA 1
ATOM 1351 C C . SER A 1 197 ? 18.269 -3.101 -12.460 1.00 91.06 197 SER A C 1
ATOM 1353 O O . SER A 1 197 ? 17.572 -3.409 -11.497 1.00 91.06 197 SER A O 1
ATOM 1355 N N . HIS A 1 198 ? 18.215 -3.769 -13.620 1.00 96.31 198 HIS A N 1
ATOM 1356 C CA . HIS A 1 198 ? 17.182 -4.766 -13.934 1.00 96.31 198 HIS A CA 1
ATOM 1357 C C . HIS A 1 198 ? 15.751 -4.232 -13.729 1.00 96.31 198 HIS A C 1
ATOM 1359 O O . HIS A 1 198 ? 14.845 -4.945 -13.284 1.00 96.31 198 HIS A O 1
ATOM 1365 N N . VAL A 1 199 ? 15.563 -2.961 -14.087 1.00 97.06 199 VAL A N 1
ATOM 1366 C CA . VAL A 1 199 ? 14.284 -2.247 -14.077 1.00 97.06 199 VAL A CA 1
ATOM 1367 C C . VAL A 1 199 ? 13.832 -1.998 -15.514 1.00 97.06 199 VAL A C 1
ATOM 1369 O O . VAL A 1 199 ? 14.648 -1.729 -16.400 1.00 97.06 199 VAL A O 1
ATOM 1372 N N . CYS A 1 200 ? 12.527 -2.079 -15.752 1.00 97.62 200 CYS A N 1
ATOM 1373 C CA . CYS A 1 200 ? 11.916 -1.641 -16.996 1.00 97.62 200 CYS A CA 1
ATOM 1374 C C . CYS A 1 200 ? 11.910 -0.116 -17.072 1.00 97.62 200 CYS A C 1
ATOM 1376 O O . CYS A 1 200 ? 11.255 0.564 -16.286 1.00 97.62 200 CYS A O 1
ATOM 1378 N N . LEU A 1 201 ? 12.660 0.417 -18.031 1.00 96.00 201 LEU A N 1
ATOM 1379 C CA . LEU A 1 201 ? 12.802 1.846 -18.264 1.00 96.00 201 LEU A CA 1
ATOM 1380 C C . LEU A 1 201 ? 12.131 2.239 -19.584 1.00 96.00 201 LEU A C 1
ATOM 1382 O O . LEU A 1 201 ? 12.189 1.474 -20.552 1.00 96.00 201 LEU A O 1
ATOM 1386 N N . PRO A 1 202 ? 11.559 3.450 -19.672 1.00 96.56 202 PRO A N 1
ATOM 1387 C CA . PRO A 1 202 ? 10.988 3.936 -20.915 1.00 96.56 202 PRO A CA 1
ATOM 1388 C C . PRO A 1 202 ? 12.078 4.134 -21.967 1.00 96.56 202 PRO A C 1
ATOM 1390 O O . PRO A 1 202 ? 13.147 4.701 -21.712 1.00 96.56 202 PRO A O 1
ATOM 1393 N N . LYS A 1 203 ? 11.787 3.713 -23.196 1.00 96.00 203 LYS A N 1
ATOM 1394 C CA . LYS A 1 203 ? 12.652 3.939 -24.350 1.00 96.00 203 LYS A CA 1
ATOM 1395 C C . LYS A 1 203 ? 12.771 5.425 -24.653 1.00 96.00 203 LYS A C 1
ATOM 1397 O O . LYS A 1 203 ? 11.801 6.184 -24.712 1.00 96.00 203 LYS A O 1
ATOM 1402 N N . LYS A 1 204 ? 13.999 5.825 -24.946 1.00 96.25 204 LYS A N 1
ATOM 1403 C CA . LYS A 1 204 ? 14.407 7.176 -25.296 1.00 96.25 204 LYS A CA 1
ATOM 1404 C C . LYS A 1 204 ? 13.908 7.570 -26.695 1.00 96.25 204 LYS A C 1
ATOM 1406 O O . LYS A 1 204 ? 13.875 6.737 -27.612 1.00 96.25 204 LYS A O 1
ATOM 1411 N N . PRO A 1 205 ? 13.539 8.850 -26.889 1.00 96.19 205 PRO A N 1
ATOM 1412 C CA . PRO A 1 205 ? 13.116 9.368 -28.186 1.00 96.19 205 PRO A CA 1
ATOM 1413 C C . PRO A 1 205 ? 14.287 9.466 -29.177 1.00 96.19 205 PRO A C 1
ATOM 1415 O O . PRO A 1 205 ? 15.456 9.324 -28.821 1.00 96.19 205 PRO A O 1
ATOM 1418 N N . LEU A 1 206 ? 13.971 9.750 -30.443 1.00 94.75 206 LEU A N 1
ATOM 1419 C CA . LEU A 1 206 ? 14.981 10.001 -31.475 1.00 94.75 206 LEU A CA 1
ATOM 1420 C C . LEU A 1 206 ? 15.876 11.194 -31.105 1.00 94.75 206 LEU A C 1
ATOM 1422 O O . LEU A 1 206 ? 15.407 12.188 -30.557 1.00 94.75 206 LEU A O 1
ATOM 1426 N N . GLY A 1 207 ? 17.168 11.087 -31.412 1.00 93.50 207 GLY A N 1
ATOM 1427 C CA . GLY A 1 207 ? 18.197 12.073 -31.080 1.00 93.50 207 GLY A CA 1
ATOM 1428 C C . GLY A 1 207 ? 18.727 11.995 -29.645 1.00 93.50 207 GLY A C 1
ATOM 1429 O O . GLY A 1 207 ? 19.746 12.616 -29.353 1.00 93.50 207 GLY A O 1
ATOM 1430 N N . ALA A 1 208 ? 18.095 11.223 -28.754 1.00 95.69 208 ALA A N 1
ATOM 1431 C CA . ALA A 1 208 ? 18.604 11.017 -27.403 1.00 95.69 208 ALA A CA 1
ATOM 1432 C C . ALA A 1 208 ? 19.891 10.182 -27.407 1.00 95.69 208 ALA A C 1
ATOM 1434 O O . ALA A 1 208 ? 20.057 9.290 -28.240 1.00 95.69 208 ALA A O 1
ATOM 1435 N N . VAL A 1 209 ? 20.780 10.450 -26.448 1.00 94.81 209 VAL A N 1
ATOM 1436 C CA . VAL A 1 209 ? 22.002 9.663 -26.247 1.00 94.81 209 VAL A CA 1
ATOM 1437 C C . VAL A 1 209 ? 21.641 8.270 -25.740 1.00 94.81 209 VAL A C 1
ATOM 1439 O O . VAL A 1 209 ? 20.869 8.128 -24.786 1.00 94.81 209 VAL A O 1
ATOM 1442 N N . CYS A 1 210 ? 22.224 7.250 -26.357 1.00 94.31 210 CYS A N 1
ATOM 1443 C CA . CYS A 1 210 ? 21.992 5.844 -26.044 1.00 94.31 210 CYS A CA 1
ATOM 1444 C C . CYS A 1 210 ? 23.312 5.103 -25.836 1.00 94.31 210 CYS A C 1
ATOM 1446 O O . CYS A 1 210 ? 24.348 5.514 -26.360 1.00 94.31 210 CYS A O 1
ATOM 1448 N N . VAL A 1 211 ? 23.274 4.010 -25.076 1.00 92.00 211 VAL A N 1
ATOM 1449 C CA . VAL A 1 211 ? 24.415 3.093 -24.921 1.00 92.00 211 VAL A CA 1
ATOM 1450 C C . VAL A 1 211 ? 24.140 1.779 -25.643 1.00 92.00 211 VAL A C 1
ATOM 1452 O O . VAL A 1 211 ? 25.017 1.254 -26.331 1.00 92.00 211 VAL A O 1
ATOM 1455 N N . ASN A 1 212 ? 22.915 1.267 -25.544 1.00 91.06 212 ASN A N 1
ATOM 1456 C CA . ASN A 1 212 ? 22.469 0.075 -26.250 1.00 91.06 212 ASN A CA 1
ATOM 1457 C C . ASN A 1 212 ? 21.356 0.388 -27.270 1.00 91.06 212 ASN A C 1
ATOM 1459 O O . ASN A 1 212 ? 20.777 1.472 -27.309 1.00 91.06 212 ASN A O 1
ATOM 1463 N N . HIS A 1 213 ? 21.066 -0.585 -28.134 1.00 93.81 213 HIS A N 1
ATOM 1464 C CA . HIS A 1 213 ? 20.022 -0.448 -29.149 1.00 93.81 213 HIS A CA 1
ATOM 1465 C C . HIS A 1 213 ? 18.622 -0.368 -28.525 1.00 93.81 213 HIS A C 1
ATOM 1467 O O . HIS A 1 213 ? 17.815 0.447 -28.966 1.00 93.81 213 HIS A O 1
ATOM 1473 N N . TYR A 1 214 ? 18.356 -1.182 -27.500 1.00 94.44 214 TYR A N 1
ATOM 1474 C CA . TYR A 1 214 ? 17.045 -1.331 -26.862 1.00 94.44 214 TYR A CA 1
ATOM 1475 C C . TYR A 1 214 ? 16.563 -0.084 -26.119 1.00 94.44 214 TYR A C 1
ATOM 1477 O O . TYR A 1 214 ? 15.360 0.109 -25.992 1.00 94.44 214 TYR A O 1
ATOM 1485 N N . GLU A 1 215 ? 17.479 0.792 -25.711 1.00 94.62 215 GLU A N 1
ATOM 1486 C CA . GLU A 1 215 ? 17.199 2.106 -25.137 1.00 94.62 215 GLU A CA 1
ATOM 1487 C C . GLU A 1 215 ? 16.419 3.008 -26.091 1.00 94.62 215 GLU A C 1
ATOM 1489 O O . GLU A 1 215 ? 15.822 3.977 -25.646 1.00 94.62 215 GLU A O 1
ATOM 1494 N N . CYS A 1 216 ? 16.436 2.746 -27.396 1.00 96.19 216 CYS A N 1
ATOM 1495 C CA . CYS A 1 216 ? 15.819 3.605 -28.397 1.00 96.19 216 CYS A CA 1
ATOM 1496 C C . CYS A 1 216 ? 14.453 3.076 -28.831 1.00 96.19 216 CYS A C 1
ATOM 1498 O O . CYS A 1 216 ? 14.314 1.888 -29.113 1.00 96.19 216 CYS A O 1
ATOM 1500 N N . LYS A 1 217 ? 13.469 3.967 -29.038 1.00 95.31 217 LYS A N 1
ATOM 1501 C CA . LYS A 1 217 ? 12.127 3.586 -29.541 1.00 95.31 217 LYS A CA 1
ATOM 1502 C C . LYS A 1 217 ? 12.147 2.716 -30.805 1.00 95.31 217 LYS A C 1
ATOM 1504 O O . LYS A 1 217 ? 11.303 1.844 -30.962 1.00 95.31 217 LYS A O 1
ATOM 1509 N N . LEU A 1 218 ? 13.123 2.928 -31.691 1.00 94.44 218 LEU A N 1
ATOM 1510 C CA . LEU A 1 218 ? 13.292 2.160 -32.933 1.00 94.44 218 LEU A CA 1
ATOM 1511 C C . LEU A 1 218 ? 14.378 1.078 -32.853 1.00 94.44 218 LEU A C 1
ATOM 1513 O O . LEU A 1 218 ? 14.830 0.589 -33.885 1.00 94.44 218 LEU A O 1
ATOM 1517 N N . ASN A 1 219 ? 14.823 0.721 -31.646 1.00 94.75 219 ASN A N 1
ATOM 1518 C CA . ASN A 1 219 ? 15.878 -0.261 -31.392 1.00 94.75 219 ASN A CA 1
ATOM 1519 C C . ASN A 1 219 ? 17.181 0.012 -32.172 1.00 94.75 219 ASN A C 1
ATOM 1521 O O . ASN A 1 219 ? 17.849 -0.912 -32.637 1.00 94.75 219 ASN A O 1
ATOM 1525 N N . LYS A 1 220 ? 17.531 1.289 -32.376 1.00 95.56 220 LYS A N 1
ATOM 1526 C CA . LYS A 1 220 ? 18.645 1.695 -33.238 1.00 95.56 220 LYS A CA 1
ATOM 1527 C C . LYS A 1 220 ? 19.478 2.794 -32.591 1.00 95.56 220 LYS A C 1
ATOM 1529 O O . LYS A 1 220 ? 19.090 3.962 -32.594 1.00 95.56 220 LYS A O 1
ATOM 1534 N N . CYS A 1 221 ? 20.638 2.396 -32.078 1.00 96.44 221 CYS A N 1
ATOM 1535 C CA . CYS A 1 221 ? 21.615 3.273 -31.449 1.00 96.44 221 CYS A CA 1
ATOM 1536 C C . CYS A 1 221 ? 22.862 3.358 -32.332 1.00 96.44 221 CYS A C 1
ATOM 1538 O O . CYS A 1 221 ? 23.568 2.368 -32.517 1.00 96.44 221 CYS A O 1
ATOM 1540 N N . VAL A 1 222 ? 23.113 4.524 -32.929 1.00 96.12 222 VAL A N 1
ATOM 1541 C CA . VAL A 1 222 ? 24.164 4.691 -33.945 1.00 96.12 222 VAL A CA 1
ATOM 1542 C C . VAL A 1 222 ? 25.130 5.778 -33.517 1.00 96.12 222 VAL A C 1
ATOM 1544 O O . VAL A 1 222 ? 24.725 6.839 -33.045 1.00 96.12 222 VAL A O 1
ATOM 1547 N N . TRP A 1 223 ? 26.420 5.532 -33.724 1.00 95.69 223 TRP A N 1
ATOM 1548 C CA . TRP A 1 223 ? 27.451 6.530 -33.485 1.00 95.69 223 TRP A CA 1
ATOM 1549 C C . TRP A 1 223 ? 27.331 7.697 -34.473 1.00 95.69 223 TRP A C 1
ATOM 1551 O O . TRP A 1 223 ? 27.288 7.494 -35.687 1.00 95.69 223 TRP A O 1
ATOM 1561 N N . GLN A 1 224 ? 27.287 8.920 -33.949 1.00 91.00 224 GLN A N 1
ATOM 1562 C CA . GLN A 1 224 ? 27.319 10.163 -34.711 1.00 91.00 224 GLN A CA 1
ATOM 1563 C C . GLN A 1 224 ? 28.625 10.923 -34.439 1.00 91.00 224 GLN A C 1
ATOM 1565 O O . GLN A 1 224 ? 29.028 11.022 -33.277 1.00 91.00 224 GLN A O 1
ATOM 1570 N N . PRO A 1 225 ? 29.243 11.553 -35.459 1.00 88.56 225 PRO A N 1
ATOM 1571 C CA . PRO A 1 225 ? 30.550 12.203 -35.320 1.00 88.56 225 PRO A CA 1
ATOM 1572 C C . PRO A 1 225 ? 30.628 13.318 -34.273 1.00 88.56 225 PRO A C 1
ATOM 1574 O O . PRO A 1 225 ? 31.702 13.581 -33.746 1.00 88.56 225 PRO A O 1
ATOM 1577 N N . ILE A 1 226 ? 29.507 13.990 -33.995 1.00 84.31 226 ILE A N 1
ATOM 1578 C CA . ILE A 1 226 ? 29.456 15.177 -33.125 1.00 84.31 226 ILE A CA 1
ATOM 1579 C C . ILE A 1 226 ? 28.825 14.854 -31.764 1.00 84.31 226 ILE A C 1
ATOM 1581 O O . ILE A 1 226 ? 29.235 15.402 -30.747 1.00 84.31 226 ILE A O 1
ATOM 1585 N N . PHE A 1 227 ? 27.835 13.961 -31.740 1.00 83.31 227 PHE A N 1
ATOM 1586 C CA . PHE A 1 227 ? 26.962 13.745 -30.581 1.00 83.31 227 PHE A CA 1
ATOM 1587 C C . PHE A 1 227 ? 27.162 12.382 -29.906 1.00 83.31 227 PHE A C 1
ATOM 1589 O O . PHE A 1 227 ? 26.463 12.063 -28.948 1.00 83.31 227 PHE A O 1
ATOM 1596 N N . GLY A 1 228 ? 28.104 11.570 -30.393 1.00 92.00 228 GLY A N 1
ATOM 1597 C CA . GLY A 1 228 ? 28.286 10.203 -29.913 1.00 92.00 228 GLY A CA 1
ATOM 1598 C C . GLY A 1 228 ? 27.122 9.294 -30.315 1.00 92.00 228 GLY A C 1
ATOM 1599 O O . GLY A 1 228 ? 26.469 9.510 -31.337 1.00 92.00 228 GLY A O 1
ATOM 1600 N N . PHE A 1 229 ? 26.885 8.237 -29.541 1.00 96.44 229 PHE A N 1
ATOM 1601 C CA . PHE A 1 229 ? 25.804 7.288 -29.801 1.00 96.44 229 PHE A CA 1
ATOM 1602 C C . PHE A 1 229 ? 24.435 7.920 -29.544 1.00 96.44 229 PHE A C 1
ATOM 1604 O O . PHE A 1 229 ? 24.147 8.352 -28.429 1.00 96.44 229 PHE A O 1
ATOM 1611 N N . THR A 1 230 ? 23.587 7.972 -30.573 1.00 96.69 230 THR A N 1
ATOM 1612 C CA . THR A 1 230 ? 22.234 8.538 -30.473 1.00 96.69 230 THR A CA 1
ATOM 1613 C C . THR A 1 230 ? 21.179 7.663 -31.149 1.00 96.69 230 THR A C 1
ATOM 1615 O O . THR A 1 230 ? 21.468 6.896 -32.076 1.00 96.69 230 THR A O 1
ATOM 1618 N N . CYS A 1 231 ? 19.939 7.771 -30.666 1.00 97.25 231 CYS A N 1
ATOM 1619 C CA . CYS A 1 231 ? 18.785 7.062 -31.206 1.00 97.25 231 CYS A CA 1
ATOM 1620 C C . CYS A 1 231 ? 18.399 7.607 -32.582 1.00 97.25 231 CYS A C 1
ATOM 1622 O O . CYS A 1 231 ? 18.091 8.791 -32.720 1.00 97.25 231 CYS A O 1
ATOM 1624 N N . MET A 1 232 ? 18.379 6.747 -33.597 1.00 94.62 232 MET A N 1
ATOM 1625 C CA . MET A 1 232 ? 18.208 7.154 -34.997 1.00 94.62 232 MET A CA 1
ATOM 1626 C C . MET A 1 232 ? 16.990 6.500 -35.660 1.00 94.62 232 MET A C 1
ATOM 1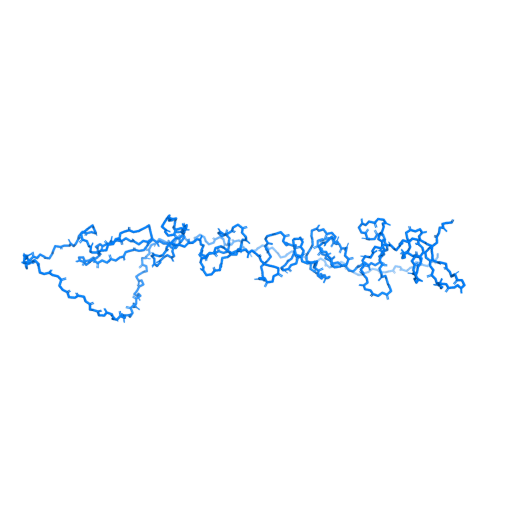628 O O . MET A 1 232 ? 16.578 5.414 -35.247 1.00 94.62 232 MET A O 1
ATOM 1632 N N . PRO A 1 233 ? 16.412 7.135 -36.700 1.00 91.25 233 PRO A N 1
ATOM 1633 C CA . PRO A 1 233 ? 15.405 6.506 -37.546 1.00 91.25 233 PRO A CA 1
ATOM 1634 C C . PRO A 1 233 ? 15.963 5.263 -38.252 1.00 91.25 233 PRO A C 1
ATOM 1636 O O . PRO A 1 233 ? 17.176 5.163 -38.479 1.00 91.25 233 PRO A O 1
ATOM 1639 N N . LEU A 1 234 ? 15.070 4.320 -38.577 1.00 81.88 234 LEU A N 1
ATOM 1640 C CA . LEU A 1 234 ? 15.386 3.101 -39.334 1.00 81.88 234 LEU A CA 1
ATOM 1641 C C . LEU A 1 234 ? 16.032 3.414 -40.685 1.00 81.88 234 LEU A C 1
ATOM 1643 O O . LEU A 1 234 ? 15.581 4.358 -41.364 1.00 81.88 234 LEU A O 1
#

Solvent-accessible surface area (backbone atoms only — not comparable to full-atom values): 14202 Å² total; per-residue (Å²): 141,86,85,83,87,86,89,88,77,93,77,89,78,77,87,83,77,90,84,76,92,75,83,79,83,75,86,77,84,84,79,86,83,81,77,85,73,84,75,80,84,80,89,83,83,89,85,82,87,83,90,76,92,83,79,91,82,70,100,59,64,51,51,32,90,76,39,89,82,74,71,51,76,16,25,32,55,29,46,54,94,54,34,71,46,75,46,49,34,54,60,69,38,74,31,76,50,94,77,14,39,24,10,64,44,78,39,44,43,25,50,25,93,45,31,85,69,24,97,35,50,30,46,55,96,45,30,67,44,83,64,54,62,77,68,78,49,65,40,80,60,36,41,28,66,37,13,4,64,86,36,59,49,19,57,70,76,36,39,22,88,42,31,77,14,14,65,23,29,21,47,55,97,44,25,13,36,68,36,88,46,51,84,61,26,86,44,93,59,29,22,36,34,79,88,73,80,17,26,44,40,75,34,38,57,79,71,36,77,39,92,47,33,59,47,16,74,70,53,29,49,43,81,38,101,85,74,43,34,20,14,43,84,132

Secondary structure (DSSP, 8-state):
---------------------------------------------------------------GGGSSS--BTTEEEEEETTEEEEEEPPTT-B--GGG--EE-SSS-EES-SSGGGSTTS-EETTEE----TTSSS--TT-SBTTBSTTSSPBPTTSB-SSGGGBTTS-EETTEE----SGGGSSSTTEEE-TTTT--EEEPBPTT-B-SSSTTBTTS-EEEETTTEEEE---